Protein AF-A0A6G9CR97-F1 (afdb_monomer)

Solvent-accessible surface area (backbone atoms only — not comparable to full-atom values): 12147 Å² total; per-residue (Å²): 125,61,66,72,65,45,60,46,19,58,43,56,44,69,67,68,51,53,77,66,57,45,52,49,51,51,54,52,53,74,71,49,55,74,66,45,45,53,50,30,53,51,46,21,49,55,48,37,53,54,51,57,68,59,48,69,83,74,69,70,89,72,66,82,66,54,61,58,52,52,53,50,52,50,53,52,59,70,67,46,80,84,68,78,81,55,62,65,56,60,51,56,71,48,45,63,60,54,52,52,51,50,52,51,49,52,50,48,46,65,67,47,48,67,61,55,55,63,72,69,64,69,82,66,78,86,72,62,71,73,66,59,63,74,70,49,96,77,79,58,80,57,77,52,82,50,98,85,58,34,45,44,39,44,45,53,44,85,93,73,78,45,75,50,80,49,76,46,70,70,75,81,89,82,84,81,85,86,79,78,91,84,86,85,82,84,82,87,85,82,91,134

Sequence (192 aa):
MDEELIDYAYAYAIDALDLDERREVDKRLAASDSATHAEFDAQVRLTAETMAAMTVVDAVEPPPSLRSSVLASIAEQAAAPNAPVSLAERRNRRRPWTVALAAAAAVAILVGGIGIGRTLSDNTPPQNPASEIMAAPDVHATTREIPGGGSATTLFSPSEDAAVLVMNDVTPRVRIPSTRCGWCRATPTTPR

Foldseek 3Di:
DPVVLLVCLLCVLVVVDDPVRVVVSVVPLVVDDPVSVVSSVVSSVVNNVVVVVVCVVVDDDDDPVVVVVVVVVVVVVVPPPPPPPPPVVVVVVCVVVVVVVVVVVVVCCVVVVVVVVVVVPPPDPDDDVVVVVVPDPDWDWDWDDDPQWWIWIWTQDPVVRDIDIDIPTRDDDDDDDDDDDDDDDDDDDDDD

Secondary structure (DSSP, 8-state):
--HHHHHHHHHHHTT-S-HHHHHHHHHHHHHS-HHHHHHHHHHHHHHHHHHHHHGGGG--PPPHHHHHHHHHHHHHHHHS------HHHHHHHHHHHHHHHHHHHHHHHHHHHHHHHHHS--------HHHHHTT-TT-EEEEEE-TTS-EEEEEEETTTTEEEEEEE-----------------PPPP---

pLDDT: mean 71.29, std 21.53, range [37.97, 98.31]

Nearest PDB structures (foldseek):
  4nqw-assembly1_B  TM=8.764E-01  e=2.482E-04  Mycobacterium tuberculosis
  2zvl-assembly1_A  TM=5.469E-01  e=1.113E+00  Homo sapiens
  4gzv-assembly2_H  TM=5.256E-01  e=3.256E+00  Bacteroides ovatus ATCC 8483
  4c0f-assembly2_D  TM=1.676E-01  e=6.907E-01  Homo sapiens

Structure (mmCIF, N/CA/C/O backbone):
data_AF-A0A6G9CR97-F1
#
_entry.id   AF-A0A6G9CR97-F1
#
loop_
_atom_site.group_PDB
_atom_site.id
_atom_site.type_symbol
_atom_site.label_atom_id
_atom_site.label_alt_id
_atom_site.label_comp_id
_atom_site.label_asym_id
_atom_site.label_entity_id
_atom_site.label_seq_id
_atom_site.pdbx_PDB_ins_code
_atom_site.Cartn_x
_atom_site.Cartn_y
_atom_site.Cartn_z
_atom_site.occupancy
_atom_site.B_iso_or_equiv
_atom_site.auth_seq_id
_atom_site.auth_comp_id
_atom_site.auth_asym_id
_atom_site.auth_atom_id
_atom_site.pdbx_PDB_model_num
ATOM 1 N N . MET A 1 1 ? 12.325 9.547 -13.426 1.00 71.44 1 MET A N 1
ATOM 2 C CA . MET A 1 1 ? 10.877 9.825 -13.513 1.00 71.44 1 MET A CA 1
ATOM 3 C C . MET A 1 1 ? 10.220 8.816 -14.434 1.00 71.44 1 MET A C 1
ATOM 5 O O . MET A 1 1 ? 10.298 8.949 -15.650 1.00 71.44 1 MET A O 1
ATOM 9 N N . ASP A 1 2 ? 9.662 7.771 -13.832 1.00 87.56 2 ASP A N 1
ATOM 10 C CA . ASP A 1 2 ? 8.804 6.775 -14.481 1.00 87.56 2 ASP A CA 1
ATOM 11 C C . ASP A 1 2 ? 7.349 7.199 -14.225 1.00 87.56 2 ASP A C 1
ATOM 13 O O . ASP A 1 2 ? 6.824 6.968 -13.139 1.00 87.56 2 ASP A O 1
ATOM 17 N N . GLU A 1 3 ? 6.738 7.909 -15.178 1.00 88.44 3 GLU A N 1
ATOM 18 C CA . GLU A 1 3 ? 5.383 8.469 -15.023 1.00 88.44 3 GLU A CA 1
ATOM 19 C C . GLU A 1 3 ? 4.322 7.371 -14.847 1.00 88.44 3 GLU A C 1
ATOM 21 O O . GLU A 1 3 ? 3.392 7.528 -14.061 1.00 88.44 3 GLU A O 1
ATOM 26 N N . GLU A 1 4 ? 4.510 6.217 -15.493 1.00 91.50 4 GLU A N 1
ATOM 27 C CA . GLU A 1 4 ? 3.602 5.075 -15.368 1.00 91.50 4 GLU A CA 1
ATOM 28 C C . GLU A 1 4 ? 3.608 4.518 -13.937 1.00 91.50 4 GLU A C 1
ATOM 30 O O . GLU A 1 4 ? 2.563 4.158 -13.400 1.00 91.50 4 GLU A O 1
ATOM 35 N N . LEU A 1 5 ? 4.777 4.481 -13.285 1.00 94.81 5 LEU A N 1
ATOM 36 C CA . LEU A 1 5 ? 4.878 4.071 -11.884 1.00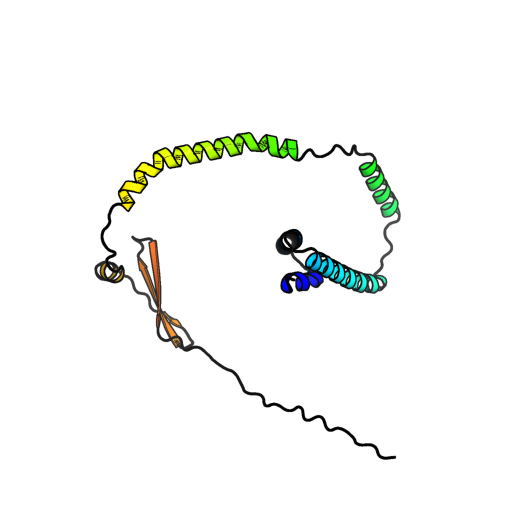 94.81 5 LEU A CA 1
ATOM 37 C C . LEU A 1 5 ? 4.140 5.039 -10.947 1.00 94.81 5 LEU A C 1
ATOM 39 O O . LEU A 1 5 ? 3.518 4.591 -9.985 1.00 94.81 5 LEU A O 1
ATOM 43 N N . ILE A 1 6 ? 4.178 6.345 -11.229 1.00 96.25 6 ILE A N 1
ATOM 44 C CA . ILE A 1 6 ? 3.452 7.352 -10.441 1.00 96.25 6 ILE A CA 1
ATOM 45 C C . ILE A 1 6 ? 1.934 7.180 -10.586 1.00 96.25 6 ILE A C 1
ATOM 47 O O . ILE A 1 6 ? 1.217 7.304 -9.593 1.00 96.25 6 ILE A O 1
ATOM 51 N N . ASP A 1 7 ? 1.433 6.812 -11.765 1.00 94.88 7 ASP A N 1
ATOM 52 C CA . ASP A 1 7 ? -0.000 6.568 -11.974 1.00 94.88 7 ASP A CA 1
ATOM 53 C C . ASP A 1 7 ? -0.541 5.402 -11.125 1.00 94.88 7 ASP A C 1
ATOM 55 O O . ASP A 1 7 ? -1.680 5.450 -10.647 1.00 94.88 7 ASP A O 1
ATOM 59 N N . TYR A 1 8 ? 0.280 4.385 -10.835 1.00 97.12 8 TYR A N 1
ATOM 60 C CA . TYR A 1 8 ? -0.112 3.307 -9.920 1.00 97.12 8 TYR A CA 1
ATOM 61 C C . TYR A 1 8 ? -0.337 3.784 -8.477 1.00 97.12 8 TYR A C 1
ATOM 63 O O . TYR A 1 8 ? -1.030 3.094 -7.728 1.00 97.12 8 TYR A O 1
ATOM 71 N N . ALA A 1 9 ? 0.175 4.955 -8.072 1.00 97.44 9 ALA A N 1
ATOM 72 C CA . ALA A 1 9 ? 0.054 5.460 -6.701 1.00 97.44 9 ALA A CA 1
ATOM 73 C C . ALA A 1 9 ? -1.405 5.593 -6.240 1.00 97.44 9 ALA A C 1
ATOM 75 O O . ALA A 1 9 ? -1.715 5.314 -5.082 1.00 97.44 9 ALA A O 1
ATOM 76 N N . TYR A 1 10 ? -2.317 5.972 -7.140 1.00 95.81 10 TYR A N 1
ATOM 77 C CA . TYR A 1 10 ? -3.737 6.114 -6.814 1.00 95.81 10 TYR A CA 1
ATOM 78 C C . TYR A 1 10 ? -4.379 4.768 -6.471 1.00 95.81 10 TYR A C 1
ATOM 80 O O . TYR A 1 10 ? -4.994 4.636 -5.415 1.00 95.81 10 TYR A O 1
ATOM 88 N N . ALA A 1 11 ? -4.208 3.766 -7.340 1.00 96.81 11 ALA A N 1
ATOM 89 C CA . ALA A 1 11 ? -4.736 2.417 -7.134 1.00 96.81 11 ALA A CA 1
ATOM 90 C C . ALA A 1 11 ? -4.054 1.719 -5.947 1.00 96.81 11 ALA A C 1
ATOM 92 O O . ALA A 1 11 ? -4.711 1.022 -5.174 1.00 96.81 11 ALA A O 1
ATOM 93 N N . TYR A 1 12 ? -2.756 1.967 -5.761 1.00 97.62 12 TYR A N 1
ATOM 94 C CA . TYR A 1 12 ? -1.988 1.485 -4.620 1.00 97.62 12 TYR A CA 1
ATOM 95 C C . TYR A 1 12 ? -2.526 2.047 -3.293 1.00 97.62 12 TYR A C 1
ATOM 97 O O . TYR A 1 12 ? -2.694 1.302 -2.330 1.00 97.62 12 TYR A O 1
ATOM 105 N N . ALA A 1 13 ? -2.841 3.346 -3.233 1.00 97.19 13 ALA A N 1
ATOM 106 C CA . ALA A 1 13 ? -3.318 4.005 -2.014 1.00 97.19 13 ALA A CA 1
ATOM 107 C C . ALA A 1 13 ? -4.697 3.523 -1.544 1.00 97.19 13 ALA A C 1
ATOM 109 O O . ALA A 1 13 ? -4.954 3.491 -0.342 1.00 97.19 13 ALA A O 1
ATOM 110 N N . ILE A 1 14 ? -5.577 3.159 -2.480 1.00 95.75 14 ILE A N 1
ATOM 111 C CA . ILE A 1 14 ? -6.923 2.646 -2.181 1.00 95.75 14 ILE A CA 1
ATOM 112 C C . ILE A 1 14 ? -6.979 1.115 -2.085 1.00 95.75 14 ILE A C 1
ATOM 114 O O . ILE A 1 14 ? -8.071 0.556 -2.040 1.00 95.75 14 ILE A O 1
ATOM 118 N N . ASP A 1 15 ? -5.819 0.449 -2.076 1.00 95.94 15 ASP A N 1
ATOM 119 C CA . ASP A 1 15 ? -5.688 -1.014 -2.038 1.00 95.94 15 ASP A CA 1
ATOM 120 C C . ASP A 1 15 ? -6.468 -1.725 -3.166 1.00 95.94 15 ASP A C 1
ATOM 122 O O . ASP A 1 15 ? -7.040 -2.794 -2.974 1.00 95.94 15 ASP A O 1
ATOM 126 N N . ALA A 1 16 ? -6.515 -1.112 -4.356 1.00 97.12 16 ALA A N 1
ATOM 127 C CA . ALA A 1 16 ? -7.235 -1.640 -5.520 1.00 97.12 16 ALA A CA 1
ATOM 128 C C . ALA A 1 16 ? -6.380 -2.537 -6.429 1.00 97.12 16 ALA A C 1
ATOM 130 O O . ALA A 1 16 ? -6.910 -3.098 -7.387 1.00 97.12 16 ALA A O 1
ATOM 131 N N . LEU A 1 17 ? -5.080 -2.657 -6.155 1.00 97.50 17 LEU A N 1
ATOM 132 C CA . LEU A 1 17 ? -4.186 -3.562 -6.878 1.00 97.50 17 LEU A CA 1
ATOM 133 C C . LEU A 1 17 ? -4.306 -4.978 -6.328 1.00 97.50 17 LEU A C 1
ATOM 135 O O . LEU A 1 17 ? -4.386 -5.171 -5.110 1.00 97.50 17 LEU A O 1
ATOM 139 N N . ASP A 1 18 ? -4.243 -5.975 -7.207 1.00 97.75 18 ASP A N 1
ATOM 140 C CA . ASP A 1 18 ? -4.100 -7.347 -6.737 1.00 97.75 18 ASP A CA 1
ATOM 141 C C . ASP A 1 18 ? -2.706 -7.597 -6.122 1.00 97.75 18 ASP A C 1
ATOM 143 O O . ASP A 1 18 ? -1.792 -6.767 -6.178 1.00 97.75 18 ASP A O 1
ATOM 147 N N . LEU A 1 19 ? -2.531 -8.751 -5.471 1.00 96.88 19 LEU A N 1
ATOM 148 C CA . LEU A 1 19 ? -1.282 -9.060 -4.769 1.00 96.88 19 LEU A CA 1
ATOM 149 C C . LEU A 1 19 ? -0.072 -9.197 -5.704 1.00 96.88 19 LEU A C 1
ATOM 151 O O . LEU A 1 19 ? 1.051 -8.986 -5.247 1.00 96.88 19 LEU A O 1
ATOM 155 N N . ASP A 1 20 ? -0.263 -9.598 -6.957 1.00 97.75 20 ASP A N 1
ATOM 156 C CA . ASP A 1 20 ? 0.823 -9.778 -7.919 1.00 97.75 20 ASP A CA 1
ATOM 157 C C . ASP A 1 20 ? 1.201 -8.447 -8.572 1.00 97.75 20 ASP A C 1
ATOM 159 O O . ASP A 1 20 ? 2.387 -8.116 -8.627 1.00 97.75 20 ASP A O 1
ATOM 163 N N . GLU A 1 21 ? 0.212 -7.640 -8.949 1.00 96.94 21 GLU A N 1
ATOM 164 C CA . GLU A 1 21 ? 0.385 -6.264 -9.417 1.00 96.94 21 GLU A CA 1
ATOM 165 C C . GLU A 1 21 ? 1.067 -5.402 -8.355 1.00 96.94 21 GLU A C 1
ATOM 167 O O . GLU A 1 21 ? 2.061 -4.733 -8.640 1.00 96.94 21 GLU A O 1
ATOM 172 N N . ARG A 1 22 ? 0.608 -5.474 -7.099 1.00 97.88 22 ARG A N 1
ATOM 173 C CA . ARG A 1 22 ? 1.224 -4.741 -5.987 1.00 97.88 22 ARG A CA 1
ATOM 174 C C . ARG A 1 22 ? 2.688 -5.122 -5.801 1.00 97.88 22 ARG A C 1
ATOM 176 O O . ARG A 1 22 ? 3.532 -4.246 -5.652 1.00 97.88 22 ARG A O 1
ATOM 183 N N . ARG A 1 23 ? 3.012 -6.419 -5.862 1.00 98.06 23 ARG A N 1
ATOM 184 C CA . ARG A 1 23 ? 4.407 -6.886 -5.785 1.00 98.06 23 ARG A CA 1
ATOM 185 C C . ARG A 1 23 ? 5.244 -6.369 -6.943 1.00 98.06 23 ARG A C 1
ATOM 187 O O . ARG A 1 23 ? 6.443 -6.171 -6.769 1.00 98.06 23 ARG A O 1
ATOM 194 N N . GLU A 1 24 ? 4.662 -6.224 -8.126 1.00 97.12 24 GLU A N 1
ATOM 195 C CA 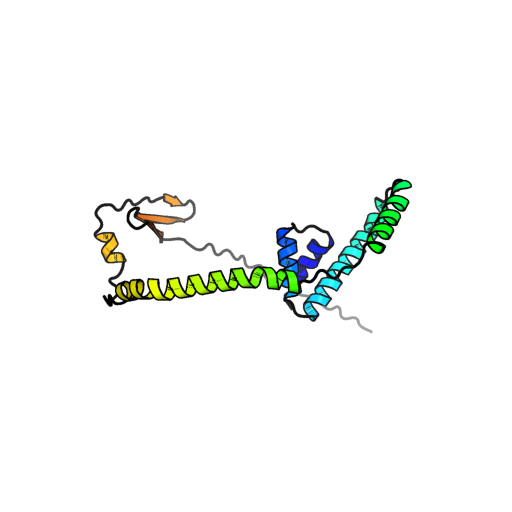. GLU A 1 24 ? 5.376 -5.682 -9.275 1.00 97.12 24 GLU A CA 1
ATOM 196 C C . GLU A 1 24 ? 5.650 -4.185 -9.112 1.00 97.12 24 GLU A C 1
ATOM 198 O O . GLU A 1 24 ? 6.787 -3.751 -9.305 1.00 97.12 24 GLU A O 1
ATOM 203 N N . VAL A 1 25 ? 4.660 -3.420 -8.647 1.00 97.81 25 VAL A N 1
ATOM 204 C CA . VAL A 1 25 ? 4.833 -2.011 -8.265 1.00 97.81 25 VAL A CA 1
ATOM 205 C C . VAL A 1 25 ? 5.908 -1.870 -7.183 1.00 97.81 25 VAL A C 1
ATOM 207 O O . VAL A 1 25 ? 6.824 -1.070 -7.353 1.00 97.81 25 VAL A O 1
ATOM 210 N N . ASP A 1 26 ? 5.890 -2.704 -6.138 1.00 98.00 26 ASP A N 1
ATOM 211 C CA . ASP A 1 26 ? 6.895 -2.684 -5.066 1.00 98.00 26 ASP A CA 1
ATOM 212 C C . ASP A 1 26 ? 8.318 -2.941 -5.595 1.00 98.00 26 ASP A C 1
ATOM 214 O O . ASP A 1 26 ? 9.274 -2.275 -5.190 1.00 98.00 26 ASP A O 1
ATOM 218 N N . LYS A 1 27 ? 8.485 -3.895 -6.523 1.00 97.81 27 LYS A N 1
ATOM 219 C CA . LYS A 1 27 ? 9.788 -4.163 -7.160 1.00 97.81 27 LYS A CA 1
ATOM 220 C C . LYS A 1 27 ? 10.264 -2.976 -7.990 1.00 97.81 27 LYS A C 1
ATOM 222 O O . LYS A 1 27 ? 11.440 -2.621 -7.907 1.00 97.81 27 LYS A O 1
ATOM 227 N N . ARG A 1 28 ? 9.375 -2.386 -8.796 1.00 96.50 28 ARG A N 1
ATOM 228 C CA . ARG A 1 28 ? 9.685 -1.213 -9.627 1.00 96.50 28 ARG A CA 1
ATOM 229 C C . ARG A 1 28 ? 10.076 -0.027 -8.752 1.00 96.50 28 ARG A C 1
ATOM 231 O O . ARG A 1 28 ? 11.111 0.589 -8.995 1.00 96.50 28 ARG A O 1
ATOM 238 N N . LEU A 1 29 ? 9.318 0.227 -7.687 1.00 97.19 29 LEU A N 1
ATOM 239 C CA . LEU A 1 29 ? 9.586 1.284 -6.719 1.00 97.19 29 LEU A CA 1
ATOM 240 C C . LEU A 1 29 ? 10.943 1.087 -6.026 1.00 97.19 29 LEU A C 1
ATOM 242 O O . LEU A 1 29 ? 11.737 2.025 -5.965 1.00 97.19 29 LEU A O 1
ATOM 246 N N . ALA A 1 30 ? 11.277 -0.142 -5.617 1.00 96.81 30 ALA A N 1
ATOM 247 C CA . ALA A 1 30 ? 12.572 -0.461 -5.007 1.00 96.81 30 ALA A CA 1
ATOM 248 C C . ALA A 1 30 ? 13.775 -0.254 -5.950 1.00 96.81 30 ALA A C 1
ATOM 250 O O . ALA A 1 30 ? 14.892 -0.035 -5.481 1.00 96.81 30 ALA A O 1
ATOM 251 N N . ALA A 1 31 ? 13.563 -0.344 -7.266 1.00 95.62 31 ALA A N 1
ATOM 252 C CA . ALA A 1 31 ? 14.586 -0.109 -8.285 1.00 95.62 31 ALA A CA 1
ATOM 253 C C . ALA A 1 31 ? 14.623 1.346 -8.798 1.00 95.62 31 ALA A C 1
ATOM 255 O O . ALA A 1 31 ? 15.517 1.692 -9.572 1.00 95.62 31 ALA A O 1
ATOM 256 N N . SER A 1 32 ? 13.656 2.178 -8.400 1.00 96.19 32 SER A N 1
ATOM 257 C CA . SER A 1 32 ? 13.492 3.546 -8.896 1.00 96.19 32 SER A CA 1
ATOM 258 C C . SER A 1 32 ? 14.469 4.543 -8.260 1.00 96.19 32 SER A C 1
ATOM 260 O O . SER A 1 32 ? 15.125 4.272 -7.251 1.00 96.19 32 SER A O 1
ATOM 262 N N . ASP A 1 33 ? 14.588 5.720 -8.879 1.00 96.94 33 ASP A N 1
ATOM 263 C CA . ASP A 1 33 ? 15.344 6.835 -8.310 1.00 96.94 33 ASP A CA 1
ATOM 264 C C . ASP A 1 33 ? 14.611 7.474 -7.110 1.00 96.94 33 ASP A C 1
ATOM 266 O O . ASP A 1 33 ? 13.397 7.350 -6.942 1.00 96.94 33 ASP A O 1
ATOM 270 N N . SER A 1 34 ? 15.352 8.188 -6.257 1.00 95.94 34 SER A N 1
ATOM 271 C CA . SER A 1 34 ? 14.791 8.782 -5.035 1.00 95.94 34 SER A CA 1
ATOM 272 C C . SER A 1 34 ? 13.736 9.859 -5.296 1.00 95.94 34 SER A C 1
ATOM 274 O O . SER A 1 34 ? 12.890 10.088 -4.434 1.00 95.94 34 SER A O 1
ATOM 276 N N . ALA A 1 35 ? 13.780 10.527 -6.453 1.00 96.00 35 ALA A N 1
ATOM 277 C CA . ALA A 1 35 ? 12.793 11.538 -6.817 1.00 96.00 35 ALA A CA 1
ATOM 278 C C . ALA A 1 35 ? 11.443 10.884 -7.140 1.00 96.00 35 ALA A C 1
ATOM 280 O O . ALA A 1 35 ? 10.421 11.304 -6.607 1.00 96.00 35 ALA A O 1
ATOM 281 N N . THR A 1 36 ? 11.466 9.806 -7.922 1.00 96.25 36 THR A N 1
ATOM 282 C CA . THR A 1 36 ? 10.293 8.996 -8.267 1.00 96.25 36 THR A CA 1
ATOM 283 C C . THR A 1 36 ? 9.683 8.374 -7.009 1.00 96.25 36 THR A C 1
ATOM 285 O O . THR A 1 36 ? 8.473 8.436 -6.819 1.00 96.25 36 THR A O 1
ATOM 288 N N . HIS A 1 37 ? 10.511 7.853 -6.095 1.00 97.12 37 HIS A N 1
ATOM 289 C CA . HIS A 1 37 ? 10.028 7.291 -4.830 1.00 97.12 37 HIS A CA 1
ATOM 290 C C . HIS A 1 37 ? 9.321 8.341 -3.960 1.00 97.12 37 HIS A C 1
ATOM 292 O O . HIS A 1 37 ? 8.235 8.096 -3.441 1.00 97.12 37 HIS A O 1
ATOM 298 N N . ALA A 1 38 ? 9.915 9.532 -3.832 1.00 97.25 38 ALA A N 1
ATOM 299 C CA . ALA A 1 38 ? 9.335 10.620 -3.050 1.00 97.25 38 ALA A CA 1
ATOM 300 C C . ALA A 1 38 ? 8.016 11.137 -3.646 1.00 97.25 38 ALA A C 1
ATOM 302 O O . ALA A 1 38 ? 7.102 11.489 -2.899 1.00 97.25 38 ALA A O 1
ATOM 303 N N . GLU A 1 39 ? 7.911 11.188 -4.974 1.00 97.44 39 GLU A N 1
ATOM 304 C CA . GLU A 1 39 ? 6.690 11.593 -5.668 1.00 97.44 39 GLU A CA 1
ATOM 305 C C . GLU A 1 39 ? 5.578 10.546 -5.528 1.00 97.44 39 GLU A C 1
ATOM 307 O O . GLU A 1 39 ? 4.455 10.899 -5.166 1.00 97.44 39 GLU A O 1
ATOM 312 N N . PHE A 1 40 ? 5.904 9.261 -5.700 1.00 98.19 40 PHE A N 1
ATOM 313 C CA . PHE A 1 40 ? 4.973 8.157 -5.461 1.00 98.19 40 PHE A CA 1
ATOM 314 C C . PHE A 1 40 ? 4.422 8.202 -4.030 1.00 98.19 40 PHE A C 1
ATOM 316 O O . PHE A 1 40 ? 3.207 8.211 -3.828 1.00 98.19 40 PHE A O 1
ATOM 323 N N . ASP A 1 41 ? 5.303 8.325 -3.031 1.00 98.06 41 ASP A N 1
ATOM 324 C CA . ASP A 1 41 ? 4.917 8.404 -1.617 1.00 98.06 41 ASP A CA 1
ATOM 325 C C . ASP A 1 41 ? 4.038 9.630 -1.325 1.00 98.06 41 ASP A C 1
ATOM 327 O O . ASP A 1 41 ? 3.078 9.552 -0.551 1.00 98.06 41 ASP A O 1
ATOM 331 N N . ALA A 1 42 ? 4.339 10.775 -1.947 1.00 98.06 42 ALA A N 1
ATOM 332 C CA . ALA A 1 42 ? 3.528 11.978 -1.809 1.00 98.06 42 ALA A CA 1
ATOM 333 C C . ALA A 1 42 ? 2.110 11.768 -2.357 1.00 98.06 42 ALA A C 1
ATOM 335 O O . ALA A 1 42 ? 1.142 12.172 -1.706 1.00 98.06 42 ALA A O 1
ATOM 336 N N . GLN A 1 43 ? 1.986 11.104 -3.507 1.00 97.62 43 GLN A N 1
ATOM 337 C CA . GLN A 1 43 ? 0.702 10.842 -4.147 1.00 97.62 43 GLN A CA 1
ATOM 338 C C . GLN A 1 43 ? -0.121 9.787 -3.397 1.00 97.62 43 GLN A C 1
ATOM 340 O O . GLN A 1 43 ? -1.332 9.964 -3.211 1.00 97.62 43 GLN A O 1
ATOM 345 N N . VAL A 1 44 ? 0.532 8.734 -2.893 1.00 98.31 44 VAL A N 1
ATOM 346 C CA . VAL A 1 44 ? -0.101 7.739 -2.017 1.00 98.31 44 VAL A CA 1
ATOM 347 C C . VAL A 1 44 ? -0.646 8.412 -0.762 1.00 98.31 44 VAL A C 1
ATOM 349 O O . VAL A 1 44 ? -1.813 8.220 -0.421 1.00 98.31 44 VAL A O 1
ATOM 352 N N . ARG A 1 45 ? 0.163 9.254 -0.104 1.00 98.00 45 ARG A N 1
ATOM 353 C CA . ARG A 1 45 ? -0.254 9.988 1.097 1.00 98.00 45 ARG A CA 1
ATOM 354 C C . ARG A 1 45 ? -1.457 10.890 0.822 1.00 98.00 45 ARG A C 1
ATOM 356 O O . ARG A 1 45 ? -2.437 10.808 1.552 1.00 98.00 45 ARG A O 1
ATOM 363 N N . LEU A 1 46 ? -1.406 11.714 -0.225 1.00 97.88 46 LEU A N 1
ATOM 364 C CA . LEU A 1 46 ? -2.494 12.637 -0.571 1.00 97.88 46 LEU A CA 1
ATOM 365 C C . LEU A 1 46 ? -3.816 11.894 -0.825 1.00 97.88 46 LEU A C 1
ATOM 367 O O . LEU A 1 46 ? -4.886 12.309 -0.368 1.00 97.88 46 LEU A O 1
ATOM 371 N N . THR A 1 47 ? -3.736 10.774 -1.541 1.00 96.94 47 THR A N 1
ATOM 372 C CA . THR A 1 47 ? -4.899 9.937 -1.847 1.00 96.94 47 THR A CA 1
ATOM 373 C C . THR A 1 47 ? -5.453 9.289 -0.575 1.00 96.94 47 THR A C 1
ATOM 375 O O . THR A 1 47 ? -6.656 9.362 -0.324 1.00 96.94 47 THR A O 1
ATOM 378 N N . ALA A 1 48 ? -4.585 8.730 0.274 1.00 95.81 48 ALA A N 1
ATOM 379 C CA . ALA A 1 48 ? -4.974 8.126 1.546 1.00 95.81 48 ALA A CA 1
ATOM 380 C C . ALA A 1 48 ? -5.606 9.143 2.514 1.00 95.81 48 ALA A C 1
ATOM 382 O O . ALA A 1 48 ? -6.613 8.835 3.147 1.00 95.81 48 ALA A O 1
ATOM 383 N N . GLU A 1 49 ? -5.074 10.366 2.596 1.00 96.25 49 GLU A N 1
ATOM 384 C CA . GLU A 1 49 ? -5.639 11.456 3.405 1.00 96.25 49 GLU A CA 1
ATOM 385 C C . GLU A 1 49 ? -7.039 11.854 2.925 1.00 96.25 49 GLU A C 1
ATOM 387 O O . GLU A 1 49 ? -7.954 12.026 3.734 1.00 96.25 49 GLU A O 1
ATOM 392 N N . THR A 1 50 ? -7.229 11.941 1.608 1.00 95.62 50 THR A N 1
ATOM 393 C CA . THR A 1 50 ? -8.535 12.250 1.012 1.00 95.62 50 THR A CA 1
ATOM 394 C C . THR A 1 50 ? -9.559 11.166 1.346 1.00 95.62 50 THR A C 1
ATOM 396 O O . THR A 1 50 ? -10.663 11.475 1.791 1.00 95.62 50 THR A O 1
ATOM 399 N N . MET A 1 51 ? -9.184 9.893 1.198 1.00 94.94 51 MET A N 1
ATOM 400 C CA . MET A 1 51 ? -10.060 8.767 1.533 1.00 94.94 51 MET A CA 1
ATOM 401 C C . MET A 1 51 ? -10.365 8.711 3.032 1.00 94.94 51 MET A C 1
ATOM 403 O O . MET A 1 51 ? -11.523 8.549 3.410 1.00 94.94 51 MET A O 1
ATOM 407 N N . ALA A 1 52 ? -9.367 8.923 3.893 1.00 94.06 52 ALA A N 1
ATOM 408 C CA . ALA A 1 52 ? -9.542 8.956 5.345 1.00 94.06 52 ALA A CA 1
ATOM 409 C C . ALA A 1 52 ? -10.494 10.075 5.800 1.00 94.06 52 ALA A C 1
ATOM 411 O O . ALA A 1 52 ? -11.282 9.886 6.725 1.00 94.06 52 ALA A O 1
ATOM 412 N N . ALA A 1 53 ? -10.485 11.232 5.132 1.00 94.62 53 ALA A N 1
ATOM 413 C CA . ALA A 1 53 ? -11.448 12.294 5.418 1.00 94.62 53 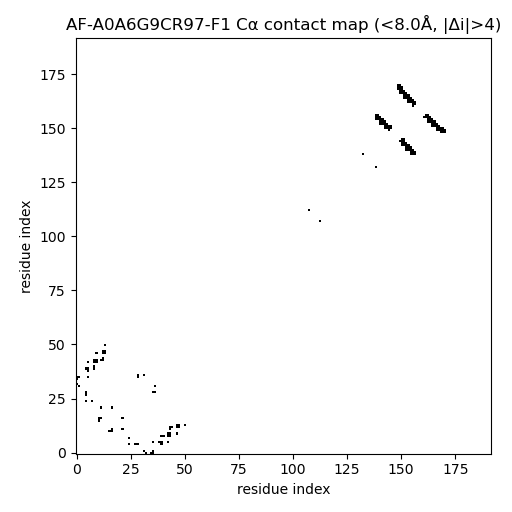ALA A CA 1
ATOM 414 C C . ALA A 1 53 ? -12.900 11.868 5.119 1.00 94.62 53 ALA A C 1
ATOM 416 O O . ALA A 1 53 ? -13.830 12.338 5.777 1.00 94.62 53 ALA A O 1
ATOM 417 N N . MET A 1 54 ? -13.106 10.956 4.164 1.00 93.88 54 MET A N 1
ATOM 418 C CA . MET A 1 54 ? -14.430 10.450 3.789 1.00 93.88 54 MET A CA 1
ATOM 419 C C . MET A 1 54 ? -14.940 9.346 4.729 1.00 93.88 54 MET A C 1
ATOM 421 O O . MET A 1 54 ? -16.153 9.203 4.886 1.00 93.88 54 MET A O 1
ATOM 425 N N . THR A 1 55 ? -14.059 8.594 5.403 1.00 92.06 55 THR A N 1
ATOM 426 C CA . THR A 1 55 ? -14.466 7.445 6.241 1.00 92.06 55 THR A CA 1
ATOM 427 C C . THR A 1 55 ? -15.214 7.832 7.514 1.00 92.06 55 THR A C 1
ATOM 429 O O . THR A 1 55 ? -15.871 6.985 8.109 1.00 92.06 55 THR A O 1
ATOM 432 N N . VAL A 1 56 ? -15.154 9.099 7.942 1.00 90.94 56 VAL A N 1
ATOM 433 C CA . VAL A 1 56 ? -15.873 9.591 9.136 1.00 90.94 56 VAL A CA 1
ATOM 434 C C . VAL A 1 56 ? -17.379 9.315 9.046 1.00 90.94 56 VAL A C 1
ATOM 436 O O . VAL A 1 56 ? -18.027 9.091 10.065 1.00 90.94 56 VAL A O 1
ATOM 439 N N . VAL A 1 57 ? -17.930 9.303 7.829 1.00 93.38 57 VAL A N 1
ATOM 440 C CA . VAL A 1 57 ? -19.362 9.092 7.580 1.00 93.38 57 VAL A CA 1
ATOM 441 C C . VAL A 1 57 ? -19.813 7.662 7.904 1.00 93.38 57 VAL A C 1
ATOM 443 O O . VAL A 1 57 ? -20.966 7.474 8.277 1.00 93.38 57 VAL A O 1
ATOM 446 N N . ASP A 1 58 ? -18.918 6.677 7.808 1.00 91.38 58 ASP A N 1
ATOM 447 C CA . ASP A 1 58 ? -19.220 5.247 7.997 1.00 91.38 58 ASP A CA 1
ATOM 448 C C . ASP A 1 58 ? -18.545 4.665 9.254 1.00 91.38 58 ASP A C 1
ATOM 450 O O . ASP A 1 58 ? -18.290 3.468 9.372 1.00 91.38 58 ASP A O 1
ATOM 454 N N . ALA A 1 59 ? -18.196 5.525 10.215 1.00 92.88 59 ALA A N 1
ATOM 455 C CA . ALA A 1 59 ? -17.543 5.090 11.441 1.00 92.88 59 ALA A CA 1
ATOM 456 C C . ALA A 1 59 ? -18.501 4.267 12.325 1.00 92.88 59 ALA A C 1
ATOM 458 O O . ALA A 1 59 ? -19.564 4.741 12.730 1.00 92.88 59 ALA A O 1
ATOM 459 N N . VAL A 1 60 ? -18.085 3.049 12.682 1.00 95.31 60 VAL A N 1
ATOM 460 C CA . VAL A 1 60 ? -18.807 2.150 13.596 1.00 95.31 60 VAL A CA 1
ATOM 461 C C . VAL A 1 60 ? -17.989 1.943 14.867 1.00 95.31 60 VAL A C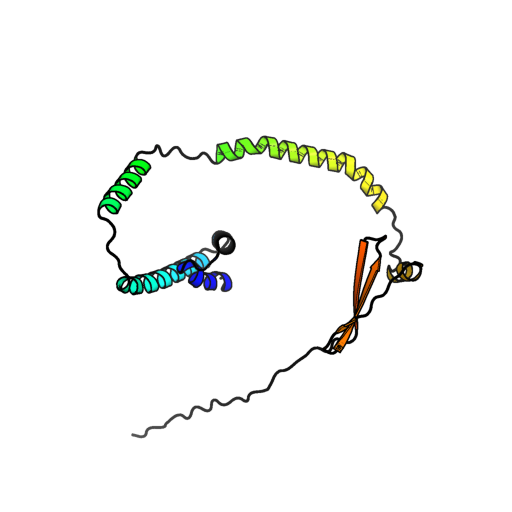 1
ATOM 463 O O . VAL A 1 60 ? -16.787 1.681 14.802 1.00 95.31 60 VAL A O 1
ATOM 466 N N . GLU A 1 61 ? -18.645 2.032 16.027 1.00 94.81 61 GLU A N 1
ATOM 467 C CA . GLU A 1 61 ? -17.992 1.827 17.323 1.00 94.81 61 GLU A CA 1
ATOM 468 C C . GLU A 1 61 ? -17.462 0.383 17.445 1.00 94.81 61 GLU A C 1
ATOM 470 O O . GLU A 1 61 ? -18.244 -0.572 17.331 1.00 94.81 61 GLU A O 1
ATOM 475 N N . PRO A 1 62 ? -16.151 0.185 17.682 1.00 94.75 62 PRO A N 1
ATOM 476 C CA . PRO A 1 62 ? -15.587 -1.146 17.846 1.00 94.75 62 PRO A CA 1
ATOM 477 C C . PRO A 1 62 ? -15.983 -1.769 19.200 1.00 94.75 62 PRO A C 1
ATOM 479 O O . PRO A 1 62 ? -16.214 -1.060 20.180 1.00 94.75 62 PRO A O 1
ATOM 482 N N . PRO A 1 63 ? -15.992 -3.111 19.325 1.00 97.06 63 PRO A N 1
ATOM 483 C CA . PRO A 1 63 ? -16.206 -3.770 20.611 1.00 97.06 63 PRO A CA 1
ATOM 484 C C . PRO A 1 63 ? -15.168 -3.332 21.664 1.00 97.06 63 PRO A C 1
ATOM 486 O O . PRO A 1 63 ? -13.973 -3.276 21.357 1.00 97.06 63 PRO A O 1
ATOM 489 N N . PRO A 1 64 ? -15.560 -3.109 22.934 1.00 94.19 64 PRO A N 1
ATOM 490 C CA . PRO A 1 64 ? -14.666 -2.553 23.958 1.00 94.19 64 PRO A CA 1
ATOM 491 C C . PRO A 1 64 ? -13.473 -3.465 24.293 1.00 94.19 64 PRO A C 1
ATOM 493 O O . PRO A 1 64 ? -12.425 -2.990 24.733 1.00 94.19 64 PRO A O 1
ATOM 496 N N . SER A 1 65 ? -13.597 -4.774 24.053 1.00 96.62 65 SER A N 1
ATOM 497 C CA . SER A 1 65 ? -12.518 -5.753 24.230 1.00 96.62 65 SER A CA 1
ATOM 498 C C . SER A 1 65 ? -11.437 -5.688 23.146 1.00 96.62 65 SER A C 1
ATOM 500 O O . SER A 1 65 ? -10.336 -6.196 23.353 1.00 96.62 65 SER A O 1
ATOM 502 N N . LEU A 1 66 ? -11.713 -5.070 21.991 1.00 97.12 66 LEU A N 1
ATOM 503 C CA . LEU A 1 66 ? -10.757 -4.992 20.884 1.00 97.12 66 LEU A CA 1
ATOM 504 C C . LEU A 1 66 ? -9.510 -4.202 21.301 1.00 97.12 66 LEU A C 1
ATOM 506 O O . LEU A 1 66 ? -8.383 -4.615 21.031 1.00 97.12 66 LEU A O 1
ATOM 510 N N . ARG A 1 67 ? -9.704 -3.097 22.034 1.00 95.88 67 ARG A N 1
ATOM 511 C CA . ARG A 1 67 ? -8.608 -2.246 22.514 1.00 95.88 67 ARG A CA 1
ATOM 512 C C . ARG A 1 67 ? -7.644 -3.016 23.414 1.00 95.88 67 ARG A C 1
ATOM 514 O O . ARG A 1 67 ? -6.435 -2.934 23.215 1.00 95.88 67 ARG A O 1
ATOM 521 N N . SER A 1 68 ? -8.159 -3.751 24.399 1.00 97.00 68 SER A N 1
ATOM 522 C CA . SER A 1 68 ? -7.312 -4.532 25.306 1.00 97.00 68 SER A CA 1
ATOM 523 C C . SER A 1 68 ? -6.616 -5.682 24.577 1.00 97.00 68 SER A C 1
ATOM 525 O O . SER A 1 68 ? -5.436 -5.910 24.825 1.00 97.00 68 SER A O 1
ATOM 527 N N . SER A 1 69 ? -7.296 -6.342 23.633 1.00 96.81 69 SER A N 1
ATOM 528 C CA . SER A 1 69 ? -6.708 -7.403 22.806 1.00 96.81 69 SER A CA 1
ATOM 529 C C . SER A 1 69 ? -5.535 -6.904 21.954 1.00 96.81 69 SER A C 1
ATOM 531 O O . SER A 1 69 ? -4.489 -7.549 21.912 1.00 96.81 69 SER A O 1
ATOM 533 N N . VAL A 1 70 ? -5.677 -5.750 21.294 1.00 96.56 70 VAL A N 1
ATOM 534 C CA . VAL A 1 70 ? -4.608 -5.160 20.469 1.00 96.56 70 VAL A CA 1
ATOM 535 C C . VAL A 1 70 ? -3.421 -4.735 21.334 1.00 96.56 70 VAL A C 1
ATOM 537 O O . VAL A 1 70 ? -2.279 -5.051 21.009 1.00 96.56 70 VAL A O 1
ATOM 540 N N . LEU A 1 71 ? -3.671 -4.069 22.467 1.00 96.25 71 LEU A N 1
ATOM 541 C CA . LEU A 1 71 ? -2.600 -3.646 23.375 1.00 96.25 71 LEU A CA 1
ATOM 542 C C . LEU A 1 71 ? -1.851 -4.835 23.992 1.00 96.25 71 LEU A C 1
ATOM 544 O O . LEU A 1 71 ? -0.630 -4.773 24.124 1.00 96.25 71 LEU A O 1
ATOM 548 N N . ALA A 1 72 ? -2.554 -5.923 24.320 1.00 96.56 72 ALA A N 1
ATOM 549 C CA . ALA A 1 72 ? -1.927 -7.161 24.770 1.00 96.56 72 ALA A CA 1
ATOM 550 C C . ALA A 1 72 ? -1.043 -7.779 23.672 1.00 96.56 72 ALA A C 1
ATOM 552 O O . ALA A 1 72 ? 0.104 -8.122 23.946 1.00 96.56 72 ALA A O 1
ATOM 553 N N . SER A 1 73 ? -1.527 -7.832 22.423 1.00 95.44 73 SER A N 1
ATOM 554 C CA . SER A 1 73 ? -0.747 -8.332 21.281 1.00 95.44 73 SER A CA 1
ATOM 555 C C . SER A 1 73 ? 0.516 -7.505 21.016 1.00 95.44 73 SER A C 1
ATOM 557 O O . SER A 1 73 ? 1.553 -8.070 20.674 1.00 95.44 73 SER A O 1
ATOM 559 N N . ILE A 1 74 ? 0.454 -6.177 21.154 1.00 95.25 74 ILE A N 1
ATOM 560 C CA . ILE A 1 74 ? 1.626 -5.301 20.995 1.00 95.25 74 ILE A CA 1
ATOM 561 C C . ILE A 1 74 ? 2.626 -5.538 22.132 1.00 95.25 74 ILE A C 1
ATOM 563 O O . ILE A 1 74 ? 3.826 -5.621 21.883 1.00 95.25 74 ILE A O 1
ATOM 567 N N . ALA A 1 75 ? 2.149 -5.671 23.374 1.00 94.62 75 ALA A N 1
ATOM 568 C CA . ALA A 1 75 ? 3.005 -5.948 24.526 1.00 94.62 75 ALA A CA 1
ATOM 569 C C . ALA A 1 75 ? 3.716 -7.307 24.401 1.00 94.62 75 ALA A C 1
ATOM 571 O O . ALA A 1 75 ? 4.901 -7.405 24.711 1.00 94.62 75 ALA A O 1
ATOM 572 N N . GLU A 1 76 ? 3.023 -8.332 23.899 1.00 93.31 76 GLU A N 1
ATOM 573 C CA . GLU A 1 76 ? 3.606 -9.645 23.612 1.00 93.31 76 GLU A CA 1
ATOM 574 C C . GLU A 1 76 ? 4.692 -9.562 22.529 1.00 93.31 76 GLU A C 1
ATOM 576 O O . GLU A 1 76 ? 5.791 -10.079 22.721 1.00 93.31 76 GLU A O 1
ATOM 581 N N . GLN A 1 77 ? 4.436 -8.846 21.429 1.00 88.56 77 GLN A N 1
ATOM 582 C CA . GLN A 1 77 ? 5.435 -8.624 20.375 1.00 88.56 77 GLN A CA 1
ATOM 583 C C . GLN A 1 77 ? 6.643 -7.821 20.872 1.00 88.56 77 GLN A C 1
ATOM 585 O O . GLN A 1 77 ? 7.771 -8.130 20.505 1.00 88.56 77 GLN A O 1
ATOM 590 N N . ALA A 1 78 ? 6.430 -6.821 21.729 1.00 86.81 78 ALA A N 1
ATOM 591 C CA . ALA A 1 78 ? 7.511 -6.043 22.330 1.00 86.81 78 ALA A CA 1
ATOM 592 C C . ALA A 1 78 ? 8.345 -6.858 23.336 1.00 86.81 78 ALA A C 1
ATOM 594 O O . ALA A 1 78 ? 9.533 -6.589 23.512 1.00 86.81 78 ALA A O 1
ATOM 595 N N . ALA A 1 79 ? 7.730 -7.844 23.998 1.00 84.00 79 ALA A N 1
ATOM 596 C CA . ALA A 1 79 ? 8.400 -8.768 24.910 1.00 84.00 79 ALA A CA 1
ATOM 597 C C . ALA A 1 79 ? 9.101 -9.927 24.182 1.00 84.00 79 ALA A C 1
ATOM 599 O O . ALA A 1 79 ? 9.975 -10.575 24.767 1.00 84.00 79 ALA A O 1
ATOM 600 N N . ALA A 1 80 ? 8.744 -10.195 22.921 1.00 80.00 80 ALA A N 1
ATOM 601 C CA . ALA A 1 80 ? 9.430 -11.184 22.112 1.00 80.00 80 ALA A CA 1
ATOM 602 C C . ALA A 1 80 ? 10.900 -10.763 21.930 1.00 80.00 80 ALA A C 1
ATOM 604 O O . ALA A 1 80 ? 11.186 -9.610 21.595 1.00 80.00 80 ALA A O 1
ATOM 605 N N . PRO A 1 81 ? 11.867 -11.671 22.147 1.00 77.31 81 PRO A N 1
ATOM 606 C CA . PRO A 1 81 ? 13.259 -11.349 21.903 1.00 77.31 81 PRO A CA 1
ATOM 607 C C . PRO A 1 81 ? 13.424 -10.983 20.428 1.00 77.31 81 PRO A C 1
ATOM 609 O O . PRO A 1 81 ? 13.195 -11.814 19.547 1.00 77.31 81 PRO A O 1
ATOM 612 N N . ASN A 1 82 ? 13.859 -9.746 20.172 1.00 67.75 82 ASN A N 1
ATOM 613 C CA . ASN A 1 82 ? 14.327 -9.274 18.869 1.00 67.75 82 ASN A CA 1
ATOM 614 C C . ASN A 1 82 ? 15.633 -9.997 18.514 1.00 67.75 82 ASN A C 1
ATOM 616 O O . ASN A 1 82 ? 16.706 -9.397 18.464 1.00 67.75 82 ASN A O 1
ATOM 620 N N . ALA A 1 83 ? 15.575 -11.315 18.340 1.00 66.06 83 ALA A N 1
ATOM 621 C CA . ALA A 1 83 ? 16.688 -12.064 17.808 1.00 66.06 83 ALA A CA 1
ATOM 622 C C . ALA A 1 83 ? 16.866 -11.588 16.361 1.00 66.06 83 ALA A C 1
ATOM 624 O O . ALA A 1 83 ? 15.933 -11.729 15.562 1.00 66.06 83 ALA A O 1
ATOM 625 N N . PRO A 1 84 ? 18.015 -10.990 16.002 1.00 67.50 84 PRO A N 1
ATOM 626 C CA . PRO A 1 84 ? 18.245 -10.579 14.631 1.00 67.50 84 PRO A CA 1
ATOM 627 C C . PRO A 1 84 ? 18.134 -11.820 13.747 1.00 67.50 84 PRO A C 1
ATOM 629 O O . PRO A 1 84 ? 18.908 -12.769 13.884 1.00 67.50 84 PRO A O 1
ATOM 632 N N . VAL A 1 85 ? 17.154 -11.822 12.843 1.00 63.75 85 VAL A N 1
ATOM 633 C CA . VAL A 1 85 ? 17.057 -12.823 11.780 1.00 63.75 85 VAL A CA 1
ATOM 634 C C . VAL A 1 85 ? 18.320 -12.702 10.936 1.00 63.75 85 VAL A C 1
ATOM 636 O O . VAL A 1 85 ? 18.473 -11.790 10.124 1.00 63.75 85 VAL A O 1
ATOM 639 N N . SER A 1 86 ? 19.274 -13.601 11.166 1.00 70.06 86 SER A N 1
ATOM 640 C CA . SER A 1 86 ? 20.561 -13.594 10.485 1.00 70.06 86 SER A CA 1
ATOM 641 C C . SER A 1 86 ? 20.371 -14.020 9.027 1.00 70.06 86 SER A C 1
ATOM 643 O O . SER A 1 86 ? 20.456 -15.188 8.646 1.00 70.06 86 SER A O 1
ATOM 645 N N . LEU A 1 87 ? 20.142 -13.038 8.153 1.00 71.00 87 LEU A N 1
ATOM 646 C CA . LEU A 1 87 ? 20.098 -13.249 6.701 1.00 71.00 87 LEU A CA 1
ATOM 647 C C . LEU A 1 87 ? 21.408 -13.867 6.181 1.00 71.00 87 LEU A C 1
ATOM 649 O O . LEU A 1 87 ? 21.402 -14.633 5.216 1.00 71.00 87 LEU A O 1
ATOM 653 N N . ALA A 1 88 ? 22.522 -13.585 6.866 1.00 70.00 88 ALA A N 1
ATOM 654 C CA . ALA A 1 88 ? 23.820 -14.200 6.620 1.00 70.00 88 ALA A CA 1
ATOM 655 C C . ALA A 1 88 ? 23.795 -15.728 6.804 1.00 70.00 88 ALA A C 1
ATOM 657 O O . ALA A 1 88 ? 24.319 -16.440 5.948 1.00 70.00 88 ALA A O 1
ATOM 658 N N . GLU A 1 89 ? 23.124 -16.235 7.842 1.00 69.50 89 GLU A N 1
ATOM 659 C CA . GLU A 1 89 ? 23.018 -17.672 8.122 1.00 69.50 89 GLU A CA 1
ATOM 660 C C . GLU A 1 89 ? 22.160 -18.372 7.061 1.00 69.50 89 GLU A C 1
ATOM 662 O O . GLU A 1 89 ? 22.539 -19.400 6.495 1.00 69.50 89 GLU A O 1
ATOM 667 N N . ARG A 1 90 ? 21.034 -17.750 6.683 1.00 65.19 90 ARG A N 1
ATOM 668 C CA . ARG A 1 90 ? 20.153 -18.261 5.622 1.00 65.19 90 ARG A CA 1
ATOM 669 C C . ARG A 1 90 ? 20.850 -18.296 4.257 1.00 65.19 90 ARG A C 1
ATOM 671 O O . ARG A 1 90 ? 20.648 -19.243 3.493 1.00 65.19 90 ARG A O 1
ATOM 678 N N . ARG A 1 91 ? 21.687 -17.296 3.952 1.00 69.12 91 ARG A N 1
ATOM 679 C CA . ARG A 1 91 ? 22.510 -17.245 2.732 1.00 69.12 91 ARG A CA 1
ATOM 680 C C . ARG A 1 91 ? 23.621 -18.295 2.756 1.00 69.12 91 ARG A C 1
ATOM 682 O O . ARG A 1 91 ? 23.827 -18.977 1.753 1.00 69.12 91 ARG A O 1
ATOM 689 N N . ASN A 1 92 ? 24.293 -18.466 3.893 1.00 71.19 92 ASN A N 1
ATOM 690 C CA . ASN A 1 92 ? 25.366 -19.446 4.053 1.00 71.19 92 ASN A CA 1
ATOM 691 C C . ASN A 1 92 ? 24.855 -20.885 3.888 1.00 71.19 92 ASN A C 1
ATOM 693 O O . ASN A 1 92 ? 25.489 -21.688 3.213 1.00 71.19 92 ASN A O 1
ATOM 697 N N . ARG A 1 93 ? 23.653 -21.184 4.395 1.00 70.62 93 ARG A N 1
ATOM 698 C CA . ARG A 1 93 ? 23.033 -22.512 4.286 1.00 70.62 93 ARG A CA 1
ATOM 699 C C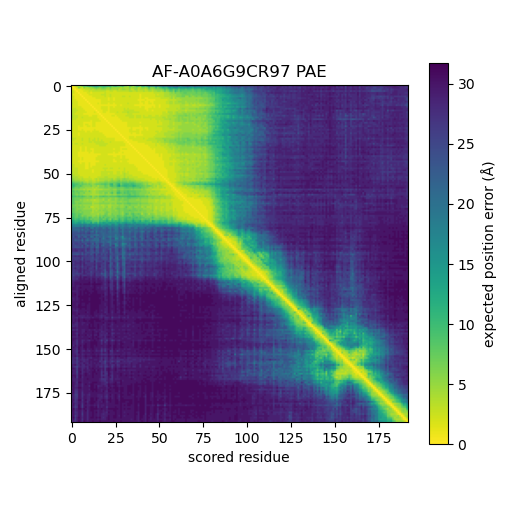 . ARG A 1 93 ? 22.667 -22.915 2.850 1.00 70.62 93 ARG A C 1
ATOM 701 O O . ARG A 1 93 ? 22.687 -24.099 2.533 1.00 70.62 93 ARG A O 1
ATOM 708 N N . ARG A 1 94 ? 22.356 -21.953 1.968 1.00 65.00 94 ARG A N 1
ATOM 709 C CA . ARG A 1 94 ? 22.065 -22.208 0.538 1.00 65.00 94 ARG A CA 1
ATOM 710 C C . ARG A 1 94 ? 23.316 -22.250 -0.344 1.00 65.00 94 ARG A C 1
ATOM 712 O O . ARG A 1 94 ? 23.309 -22.926 -1.369 1.00 65.00 94 ARG A O 1
ATOM 719 N N . ARG A 1 95 ? 24.395 -21.577 0.069 1.00 67.56 95 ARG A N 1
ATOM 720 C CA . ARG A 1 95 ? 25.658 -21.468 -0.676 1.00 67.56 95 ARG A CA 1
ATOM 721 C C . ARG A 1 95 ? 26.300 -22.811 -1.073 1.00 67.56 95 ARG A C 1
ATOM 723 O O . ARG A 1 95 ? 26.721 -22.907 -2.223 1.00 67.56 95 ARG A O 1
ATOM 730 N N . PRO A 1 96 ? 26.394 -23.853 -0.218 1.00 67.75 96 PRO A N 1
ATOM 731 C CA . PRO A 1 96 ? 27.048 -25.096 -0.629 1.00 67.75 96 PRO A CA 1
ATOM 732 C C . PRO A 1 96 ? 26.253 -25.834 -1.714 1.00 67.75 96 PRO A C 1
ATOM 734 O O . PRO A 1 96 ? 26.851 -26.393 -2.626 1.00 67.75 96 PRO A O 1
ATOM 737 N N . TRP A 1 97 ? 24.918 -25.772 -1.675 1.00 66.94 97 TRP A N 1
ATOM 738 C CA . TRP A 1 97 ? 24.057 -26.385 -2.692 1.00 66.94 97 TRP A CA 1
ATOM 739 C C . TRP A 1 97 ? 24.118 -25.645 -4.030 1.00 66.94 97 TRP A C 1
ATOM 741 O O . TRP A 1 97 ? 24.185 -26.286 -5.074 1.00 66.94 97 TRP A O 1
ATOM 751 N N . THR A 1 98 ? 24.160 -24.308 -4.023 1.00 67.62 98 THR A N 1
ATOM 752 C CA . THR A 1 98 ? 24.303 -23.534 -5.268 1.00 67.62 98 THR A CA 1
ATOM 753 C C . THR A 1 98 ? 25.684 -23.709 -5.899 1.00 67.62 98 THR A C 1
ATOM 755 O O . THR A 1 98 ? 25.787 -23.777 -7.119 1.00 67.62 98 THR A O 1
ATOM 758 N N . VAL A 1 99 ? 26.747 -23.821 -5.089 1.00 71.88 99 VAL A N 1
ATOM 759 C CA . VAL A 1 99 ? 28.107 -24.104 -5.587 1.00 71.88 99 VAL A CA 1
ATOM 760 C C . VAL A 1 99 ? 28.199 -25.524 -6.152 1.00 71.88 99 VAL A C 1
ATOM 762 O O . VAL A 1 99 ? 28.774 -25.709 -7.221 1.00 71.88 99 VAL A O 1
ATOM 765 N N . ALA A 1 100 ? 27.585 -26.512 -5.495 1.00 69.88 100 ALA A N 1
ATOM 766 C CA . ALA A 1 100 ? 27.521 -27.880 -6.008 1.00 69.88 100 ALA A CA 1
ATOM 767 C C . ALA A 1 100 ? 26.750 -27.969 -7.340 1.00 69.88 100 ALA A C 1
ATOM 769 O O . ALA A 1 100 ? 27.209 -28.634 -8.268 1.00 69.88 100 ALA A O 1
ATOM 770 N N . LEU A 1 101 ? 25.626 -27.251 -7.472 1.00 69.12 101 LEU A N 1
ATOM 771 C CA . LEU A 1 101 ? 24.848 -27.189 -8.715 1.00 69.12 101 LEU A CA 1
ATOM 772 C C . LEU A 1 101 ? 25.638 -26.520 -9.857 1.00 69.12 101 LE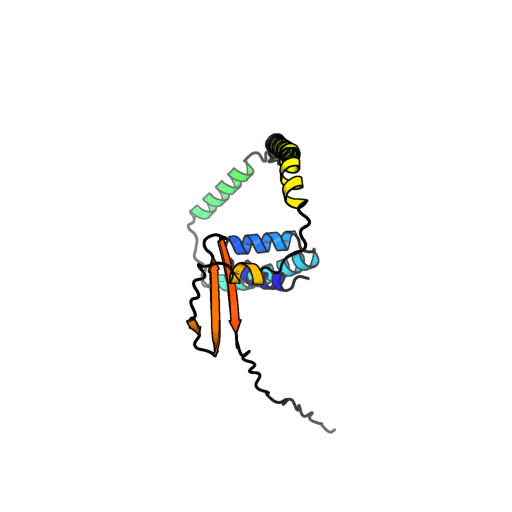U A C 1
ATOM 774 O O . LEU A 1 101 ? 25.641 -27.016 -10.982 1.00 69.12 101 LEU A O 1
ATOM 778 N N . ALA A 1 102 ? 26.350 -25.427 -9.565 1.00 67.31 102 ALA A N 1
ATOM 779 C CA . ALA A 1 102 ? 27.184 -24.732 -10.546 1.00 67.31 102 ALA A CA 1
ATOM 780 C C . ALA A 1 102 ? 28.368 -25.594 -11.024 1.00 67.31 102 ALA A C 1
ATOM 782 O O . ALA A 1 102 ? 28.675 -25.615 -12.215 1.00 67.31 102 ALA A O 1
ATOM 783 N N . ALA A 1 103 ? 29.003 -26.348 -10.120 1.00 63.03 103 ALA A N 1
ATOM 784 C CA . ALA A 1 103 ? 30.073 -27.278 -10.477 1.00 63.03 103 ALA A CA 1
ATOM 785 C C . ALA A 1 103 ? 29.566 -28.421 -11.375 1.00 63.03 103 ALA A C 1
ATOM 787 O O . ALA A 1 103 ? 30.219 -28.760 -12.361 1.00 63.03 103 ALA A O 1
ATOM 788 N N . ALA A 1 104 ? 28.381 -28.971 -11.090 1.00 59.06 104 ALA A N 1
ATOM 789 C CA . ALA A 1 104 ? 27.760 -29.994 -11.931 1.00 59.06 104 ALA A CA 1
ATOM 790 C C . ALA A 1 104 ? 27.435 -29.467 -13.342 1.00 59.06 104 ALA A C 1
ATOM 792 O O . ALA A 1 104 ? 27.702 -30.158 -14.325 1.00 59.06 104 ALA A O 1
ATOM 793 N N . ALA A 1 105 ? 26.939 -28.230 -13.460 1.00 59.25 105 ALA A N 1
ATOM 794 C CA . ALA A 1 105 ? 26.705 -27.587 -14.754 1.00 59.25 105 ALA A CA 1
ATOM 795 C C . ALA A 1 105 ? 28.009 -27.373 -15.543 1.00 59.25 105 ALA A C 1
ATOM 797 O O . ALA A 1 105 ? 28.046 -27.643 -16.740 1.00 59.25 105 ALA A O 1
ATOM 798 N N . ALA A 1 106 ? 29.100 -26.962 -14.887 1.00 62.53 106 ALA A N 1
ATOM 799 C CA . ALA A 1 106 ? 30.400 -26.810 -15.541 1.00 62.53 106 ALA A CA 1
ATOM 800 C C . ALA A 1 106 ? 30.944 -28.147 -16.075 1.00 62.53 106 ALA A C 1
ATOM 802 O O . ALA A 1 106 ? 31.429 -28.202 -17.202 1.00 62.53 106 ALA A O 1
ATOM 803 N N . VAL A 1 107 ? 30.809 -29.240 -15.313 1.00 70.50 107 VAL A N 1
ATOM 804 C CA . VAL A 1 107 ? 31.188 -30.589 -15.774 1.00 70.50 107 VAL A CA 1
ATOM 805 C C . VAL A 1 107 ? 30.290 -31.050 -16.925 1.00 70.50 107 VAL A C 1
ATOM 807 O O . VAL A 1 107 ? 30.798 -31.586 -17.906 1.00 70.50 107 VAL A O 1
ATOM 810 N N . ALA A 1 108 ? 28.981 -30.795 -16.863 1.00 67.06 108 ALA A N 1
ATOM 811 C CA . ALA A 1 108 ? 28.058 -31.115 -17.950 1.00 67.06 108 ALA A CA 1
ATOM 812 C C . ALA A 1 108 ? 28.352 -30.317 -19.232 1.00 67.06 108 ALA A C 1
ATOM 814 O O . ALA A 1 108 ? 28.263 -30.878 -20.317 1.00 67.06 108 ALA A O 1
ATOM 815 N N . ILE A 1 109 ? 28.764 -29.049 -19.136 1.00 68.88 109 ILE A N 1
ATOM 816 C CA . ILE A 1 109 ? 29.215 -28.250 -20.289 1.00 68.88 109 ILE A CA 1
ATOM 817 C C . ILE A 1 109 ? 30.549 -28.778 -20.829 1.00 68.88 109 ILE A C 1
ATOM 819 O O . ILE A 1 109 ? 30.752 -28.806 -22.037 1.00 68.88 109 ILE A O 1
ATOM 823 N N . LEU A 1 110 ? 31.457 -29.236 -19.968 1.00 59.69 110 LEU A N 1
ATOM 824 C CA . LEU A 1 110 ? 32.770 -29.731 -20.386 1.00 59.69 110 LEU A CA 1
ATOM 825 C C . LEU A 1 110 ? 32.682 -31.125 -21.037 1.00 59.69 110 LEU A C 1
ATOM 827 O O . LEU A 1 110 ? 33.381 -31.398 -22.009 1.00 59.69 110 LEU A O 1
ATOM 831 N N . VAL A 1 111 ? 31.775 -31.982 -20.557 1.00 61.56 111 VAL A N 1
ATOM 832 C CA . VAL A 1 111 ? 31.504 -33.313 -21.127 1.00 61.56 111 VAL A CA 1
ATOM 833 C C . VAL A 1 111 ? 30.518 -33.239 -22.306 1.00 61.56 111 VAL A C 1
ATOM 835 O O . VAL A 1 111 ? 30.700 -33.933 -23.302 1.00 61.56 111 VAL A O 1
ATOM 838 N N . GLY A 1 112 ? 29.504 -32.374 -22.241 1.00 51.09 112 GLY A N 1
ATOM 839 C CA . GLY A 1 112 ? 28.482 -32.189 -23.280 1.00 51.09 112 GLY A CA 1
ATOM 840 C C . GLY A 1 112 ? 28.877 -31.228 -24.409 1.00 51.09 112 GLY A C 1
ATOM 841 O O . GLY A 1 112 ? 28.418 -31.384 -25.538 1.00 51.09 112 GLY A O 1
ATOM 842 N N . GLY A 1 113 ? 29.778 -30.274 -24.158 1.00 52.22 113 GLY A N 1
ATOM 843 C CA . GLY A 1 113 ? 30.224 -29.281 -25.144 1.00 52.22 113 GLY A CA 1
ATOM 844 C C . GLY A 1 113 ? 31.042 -29.870 -26.296 1.00 52.22 113 GLY A C 1
ATOM 845 O O . GLY A 1 113 ? 31.023 -29.336 -27.402 1.00 52.22 113 GLY A O 1
ATOM 846 N N . ILE A 1 114 ? 31.692 -31.019 -26.085 1.00 53.50 114 ILE A N 1
ATOM 847 C CA . ILE A 1 114 ? 32.423 -31.734 -27.146 1.00 53.50 114 ILE A CA 1
ATOM 848 C C . ILE A 1 114 ? 31.454 -32.420 -28.130 1.00 53.50 114 ILE A C 1
ATOM 850 O O . ILE A 1 114 ? 31.789 -32.586 -29.302 1.00 53.50 114 ILE A O 1
ATOM 854 N N . GLY A 1 115 ? 30.234 -32.765 -27.700 1.00 49.31 115 GLY A N 1
ATOM 855 C CA . GLY A 1 115 ? 29.214 -33.356 -28.575 1.00 49.31 115 GLY A CA 1
ATOM 856 C C . GLY A 1 115 ? 28.574 -32.343 -29.530 1.00 49.31 115 GLY A C 1
ATOM 857 O O . GLY A 1 115 ? 28.414 -32.627 -30.714 1.00 49.31 115 GLY A O 1
ATOM 858 N N . ILE A 1 116 ? 28.279 -31.135 -29.040 1.00 50.69 116 ILE A N 1
ATOM 859 C CA . ILE A 1 116 ? 27.566 -30.087 -29.798 1.00 50.69 116 ILE A CA 1
ATOM 860 C C . ILE A 1 116 ? 28.491 -29.399 -30.828 1.00 50.69 116 ILE A C 1
ATOM 862 O O . ILE A 1 116 ? 28.043 -28.926 -31.871 1.00 50.69 116 ILE A O 1
ATOM 866 N N . GLY A 1 117 ? 29.811 -29.397 -30.599 1.00 47.44 117 GLY A N 1
ATOM 867 C CA . GLY A 1 117 ? 30.782 -28.822 -31.541 1.00 47.44 117 GLY A CA 1
ATOM 868 C C . GLY A 1 117 ? 30.900 -29.573 -32.876 1.00 47.44 117 GLY A C 1
ATOM 869 O O . GLY A 1 117 ? 31.295 -28.976 -33.879 1.00 47.44 117 GLY A O 1
ATOM 870 N N . ARG A 1 118 ? 30.530 -30.863 -32.917 1.00 48.06 118 ARG A N 1
ATOM 871 C CA . ARG A 1 118 ? 30.517 -31.640 -34.167 1.00 48.06 118 ARG A CA 1
ATOM 872 C C . ARG A 1 118 ? 29.232 -31.489 -34.972 1.00 48.06 118 ARG A C 1
ATOM 874 O O . ARG A 1 118 ? 29.307 -31.635 -36.181 1.00 48.06 118 ARG A O 1
ATOM 881 N N . THR A 1 119 ? 28.106 -31.135 -34.353 1.00 49.34 119 THR A N 1
ATOM 882 C CA . THR A 1 119 ? 26.864 -30.834 -35.090 1.00 49.34 119 THR A CA 1
ATOM 883 C C . THR A 1 119 ? 26.848 -29.412 -35.654 1.00 49.34 119 THR A C 1
ATOM 885 O O . THR A 1 119 ? 26.127 -29.141 -36.602 1.00 49.34 119 THR A O 1
ATOM 888 N N . LEU A 1 120 ? 27.651 -28.494 -35.101 1.00 51.44 120 LEU A N 1
ATOM 889 C CA . LEU A 1 120 ? 27.756 -27.104 -35.577 1.00 51.44 120 LEU A CA 1
ATOM 890 C C . LEU A 1 120 ? 28.869 -26.874 -36.618 1.00 51.44 120 LEU A C 1
ATOM 892 O O . LEU A 1 120 ? 28.958 -25.780 -37.167 1.00 51.44 120 LEU A O 1
ATOM 896 N N . SER A 1 121 ? 29.727 -27.865 -36.891 1.00 48.72 121 SER A N 1
ATOM 897 C CA . SER A 1 121 ? 30.791 -27.744 -37.909 1.00 48.72 121 SER A CA 1
ATOM 898 C C . SER A 1 121 ? 30.368 -28.177 -39.315 1.00 48.72 121 SER A C 1
ATOM 900 O O . SER A 1 121 ? 31.177 -28.065 -40.239 1.00 48.72 121 SER A O 1
ATOM 902 N N . ASP A 1 122 ? 29.113 -28.588 -39.509 1.00 45.28 122 ASP A N 1
ATOM 903 C CA . ASP A 1 122 ? 28.532 -28.741 -40.842 1.00 45.28 122 ASP A CA 1
ATOM 904 C C . ASP A 1 122 ? 28.240 -27.349 -41.424 1.00 45.28 122 ASP A C 1
ATOM 906 O O . ASP A 1 122 ? 27.116 -26.855 -41.438 1.00 45.28 122 ASP A O 1
ATOM 910 N N . ASN A 1 123 ? 29.295 -26.687 -41.908 1.00 42.38 123 ASN A N 1
ATOM 911 C CA . ASN A 1 123 ? 29.209 -25.484 -42.733 1.00 42.38 123 ASN A CA 1
ATOM 912 C C . ASN A 1 123 ? 28.696 -25.851 -44.136 1.00 42.38 123 ASN A C 1
ATOM 914 O O . ASN A 1 123 ? 29.422 -25.760 -45.127 1.00 42.38 123 ASN A O 1
ATOM 918 N N . THR A 1 124 ? 27.434 -26.267 -44.214 1.00 47.00 124 THR A N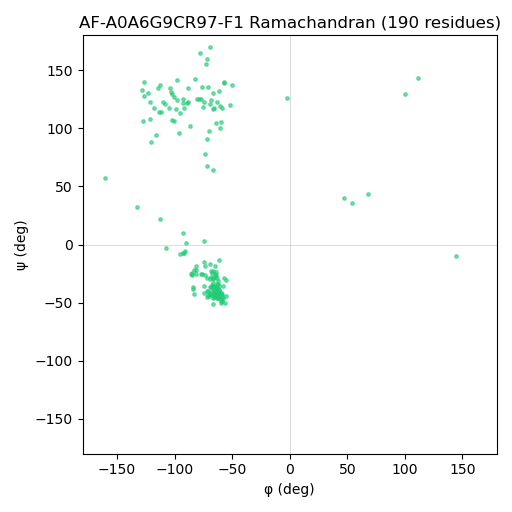 1
ATOM 919 C CA . THR A 1 124 ? 26.664 -26.253 -45.458 1.00 47.00 124 THR A CA 1
ATOM 920 C C . THR A 1 124 ? 26.001 -24.873 -45.559 1.00 47.00 124 THR A C 1
ATOM 922 O O . THR A 1 124 ? 25.308 -24.476 -44.622 1.00 47.00 124 THR A O 1
ATOM 925 N N . PRO A 1 125 ? 26.223 -24.089 -46.632 1.00 44.59 125 PRO A N 1
ATOM 926 C CA . PRO A 1 125 ? 25.572 -22.789 -46.794 1.00 44.59 125 PRO A CA 1
ATOM 927 C C . PRO A 1 125 ? 24.043 -22.955 -46.741 1.00 44.59 125 PRO A C 1
ATOM 929 O O . PRO A 1 125 ? 23.543 -23.920 -47.322 1.00 44.59 125 PRO A O 1
ATOM 932 N N . PRO A 1 126 ? 23.299 -22.052 -46.068 1.00 42.62 126 PRO A N 1
ATOM 933 C CA . PRO A 1 126 ? 21.873 -22.230 -45.816 1.00 42.62 126 P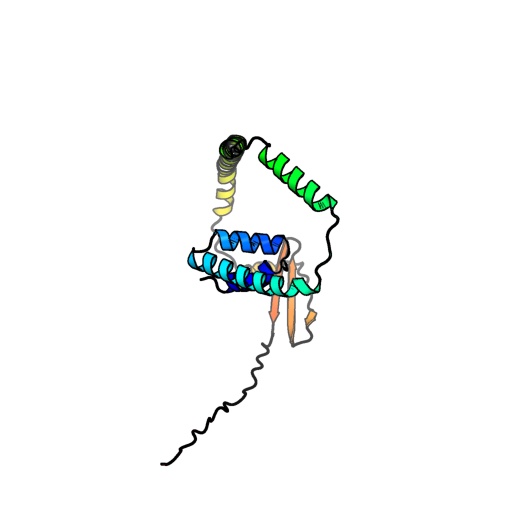RO A CA 1
ATOM 934 C C . PRO A 1 126 ? 21.121 -22.340 -47.143 1.00 42.62 126 PRO A C 1
ATOM 936 O O . PRO A 1 126 ? 20.952 -21.360 -47.871 1.00 42.62 126 PRO A O 1
ATOM 939 N N . GLN A 1 127 ? 20.698 -23.560 -47.472 1.00 43.91 127 GLN A N 1
ATOM 940 C CA . GLN A 1 127 ? 19.676 -23.781 -48.478 1.00 43.91 127 GLN A CA 1
ATOM 941 C C . GLN A 1 127 ? 18.382 -23.202 -47.904 1.00 43.91 127 GLN A C 1
ATOM 943 O O . GLN A 1 127 ? 18.031 -23.401 -46.744 1.00 43.91 127 GLN A O 1
ATOM 948 N N . ASN A 1 128 ? 17.731 -22.391 -48.719 1.00 51.00 128 ASN A N 1
ATOM 949 C CA . ASN A 1 128 ? 16.495 -21.696 -48.423 1.00 51.00 128 ASN A CA 1
ATOM 950 C C . ASN A 1 128 ? 15.438 -22.704 -47.900 1.00 51.00 128 ASN A C 1
ATOM 952 O O . ASN A 1 128 ? 15.080 -23.607 -48.656 1.00 51.00 128 ASN A O 1
ATOM 956 N N . PRO A 1 129 ? 14.891 -22.580 -46.672 1.00 48.56 129 PRO A N 1
ATOM 957 C CA . PRO A 1 129 ? 13.936 -23.560 -46.120 1.00 48.56 129 PRO A CA 1
ATOM 958 C C . PRO A 1 129 ? 12.646 -23.673 -46.956 1.00 48.56 129 PRO A C 1
ATOM 960 O O . PRO A 1 129 ? 11.887 -24.631 -46.842 1.00 48.56 129 PRO A O 1
ATOM 963 N N . ALA A 1 130 ? 12.420 -22.718 -47.865 1.00 48.84 130 ALA A N 1
ATOM 964 C CA . ALA A 1 130 ? 11.340 -22.744 -48.841 1.00 48.84 130 ALA A CA 1
ATOM 965 C C . ALA A 1 130 ? 11.462 -23.863 -49.897 1.00 48.84 130 ALA A C 1
ATOM 967 O O . ALA A 1 130 ? 10.435 -24.312 -50.398 1.00 48.84 130 ALA A O 1
ATOM 968 N N . SER A 1 131 ? 12.669 -24.328 -50.255 1.00 50.69 131 SER A N 1
ATOM 969 C CA . SER A 1 131 ? 12.829 -25.402 -51.256 1.00 50.69 131 SER A CA 1
ATOM 970 C C . SER A 1 131 ? 12.658 -26.807 -50.680 1.00 50.69 131 SER A C 1
ATOM 972 O O . SER A 1 131 ? 12.345 -27.730 -51.425 1.00 50.69 131 SER A O 1
ATOM 974 N N . GLU A 1 132 ? 12.829 -26.966 -49.370 1.00 53.12 132 GLU A N 1
ATOM 975 C CA . GLU A 1 132 ? 12.749 -28.262 -48.686 1.00 53.12 132 GLU A CA 1
ATOM 976 C C . GLU A 1 132 ? 11.296 -28.635 -48.349 1.00 53.12 132 GLU A C 1
ATOM 978 O O . GLU A 1 132 ? 10.874 -29.769 -48.562 1.00 53.12 132 GLU A O 1
ATOM 983 N N . ILE A 1 133 ? 10.470 -27.648 -47.985 1.00 48.59 133 ILE A N 1
ATOM 984 C CA . ILE A 1 133 ? 9.042 -27.847 -47.680 1.00 48.59 133 ILE A CA 1
ATOM 985 C C . ILE A 1 133 ? 8.214 -28.142 -48.948 1.00 48.59 133 ILE A C 1
ATOM 987 O O . ILE A 1 133 ? 7.223 -28.863 -48.883 1.00 48.59 133 ILE A O 1
ATOM 991 N N . MET A 1 134 ? 8.625 -27.646 -50.124 1.00 51.56 134 MET A N 1
ATOM 992 C CA . MET A 1 134 ? 7.946 -27.948 -51.399 1.00 51.56 134 MET A CA 1
ATOM 993 C C . MET A 1 134 ? 8.214 -29.367 -51.928 1.00 51.56 134 MET A C 1
ATOM 995 O O . MET A 1 134 ? 7.509 -29.818 -52.829 1.00 51.56 134 MET A O 1
ATOM 999 N N . ALA A 1 135 ? 9.226 -30.062 -51.399 1.00 55.06 135 ALA A N 1
ATOM 1000 C CA . ALA A 1 135 ? 9.580 -31.423 -51.800 1.00 55.06 135 ALA A CA 1
ATOM 1001 C C . ALA A 1 135 ? 8.962 -32.503 -50.890 1.00 55.06 135 ALA A C 1
ATOM 1003 O O . ALA A 1 135 ? 9.042 -33.690 -51.215 1.00 55.06 135 ALA A O 1
ATOM 1004 N N . ALA A 1 136 ? 8.343 -32.104 -49.773 1.00 42.97 136 ALA A N 1
ATOM 1005 C CA . ALA A 1 136 ? 7.709 -33.013 -48.828 1.00 42.97 136 ALA A CA 1
ATOM 1006 C C . ALA A 1 136 ? 6.340 -33.503 -49.363 1.00 42.97 136 ALA A C 1
ATOM 1008 O O . ALA A 1 136 ? 5.487 -32.680 -49.713 1.00 42.97 136 ALA A O 1
ATOM 1009 N N . PRO A 1 137 ? 6.100 -34.825 -49.462 1.00 48.12 137 PRO A N 1
ATOM 1010 C CA . PRO A 1 137 ? 4.885 -35.394 -50.060 1.00 48.12 137 PRO A CA 1
ATOM 1011 C C . PRO A 1 137 ? 3.605 -35.279 -49.199 1.00 48.12 137 PRO A C 1
ATOM 1013 O O . PRO A 1 137 ? 2.558 -35.779 -49.607 1.00 48.12 137 PRO A O 1
ATOM 1016 N N . ASP A 1 138 ? 3.658 -34.634 -48.034 1.00 46.78 138 ASP A N 1
ATOM 1017 C CA . ASP A 1 138 ? 2.650 -34.690 -46.965 1.00 46.78 138 ASP A CA 1
ATOM 1018 C C . ASP A 1 138 ? 2.244 -33.313 -46.391 1.00 46.78 138 ASP A C 1
ATOM 1020 O O . ASP A 1 138 ? 1.858 -33.179 -45.230 1.00 46.78 138 ASP A O 1
ATOM 1024 N N . VAL A 1 139 ? 2.258 -32.264 -47.221 1.00 45.44 139 VAL A N 1
ATOM 1025 C CA . VAL A 1 139 ? 1.757 -30.935 -46.831 1.00 45.44 139 VAL A CA 1
ATOM 1026 C C . VAL A 1 139 ? 0.223 -30.902 -46.803 1.00 45.44 139 VAL A C 1
ATOM 1028 O O . VAL A 1 139 ? -0.442 -31.024 -47.833 1.00 45.44 139 VAL A O 1
ATOM 1031 N N . HIS A 1 140 ? -0.355 -30.633 -45.629 1.00 43.56 140 HIS A N 1
ATOM 1032 C CA . HIS A 1 140 ? -1.783 -30.351 -45.468 1.00 43.56 140 HIS A CA 1
ATOM 1033 C C . HIS A 1 140 ? -2.028 -28.844 -45.289 1.00 43.56 140 HIS A C 1
ATOM 1035 O O . HIS A 1 140 ? -1.759 -28.275 -44.233 1.00 43.56 140 HIS A O 1
ATOM 1041 N N . ALA A 1 141 ? -2.566 -28.185 -46.318 1.00 43.66 141 ALA A N 1
ATOM 1042 C CA . ALA A 1 141 ? -2.952 -26.775 -46.264 1.00 43.66 141 ALA A CA 1
ATOM 1043 C C . ALA A 1 141 ? -4.428 -26.635 -45.863 1.00 43.66 141 ALA A C 1
ATOM 1045 O O . ALA A 1 141 ? -5.308 -27.197 -46.514 1.00 43.66 141 ALA A O 1
ATOM 1046 N N . THR A 1 142 ? -4.709 -25.861 -44.813 1.00 44.59 142 THR A N 1
ATOM 1047 C CA . THR A 1 142 ? -6.082 -25.466 -44.465 1.00 44.59 142 THR A CA 1
ATOM 1048 C C . THR A 1 142 ? -6.201 -23.951 -44.558 1.00 44.59 142 THR A C 1
ATOM 1050 O O . THR A 1 142 ? -5.535 -23.222 -43.826 1.00 44.59 142 THR A O 1
ATOM 1053 N N . THR A 1 143 ? -7.053 -23.477 -45.463 1.00 37.97 143 THR A N 1
ATOM 1054 C CA . THR A 1 143 ? -7.350 -22.053 -45.649 1.00 37.97 143 THR A CA 1
ATOM 1055 C C . THR A 1 143 ? -8.690 -21.739 -44.993 1.00 37.97 143 THR A C 1
ATOM 1057 O O . THR A 1 143 ? -9.683 -22.423 -45.243 1.00 37.97 143 THR A O 1
ATOM 1060 N N . ARG A 1 144 ? -8.735 -20.704 -44.150 1.00 45.38 144 ARG A N 1
ATOM 1061 C CA . ARG A 1 144 ? -9.988 -20.132 -43.640 1.00 45.38 144 ARG A CA 1
ATOM 1062 C C . ARG A 1 144 ? -10.050 -18.651 -43.989 1.00 45.38 144 ARG A C 1
ATOM 1064 O O . ARG A 1 144 ? -9.105 -17.909 -43.730 1.00 45.38 144 ARG A O 1
ATOM 1071 N N . GLU A 1 145 ? -11.175 -18.233 -44.554 1.00 42.66 145 GLU A N 1
ATOM 1072 C CA . GLU A 1 145 ? -11.466 -16.823 -44.809 1.00 42.66 145 GLU A CA 1
ATOM 1073 C C . GLU A 1 145 ? -11.864 -16.112 -43.514 1.00 42.66 145 GLU A C 1
ATOM 1075 O O . GLU A 1 145 ? -12.653 -16.624 -42.715 1.00 42.66 145 GLU A O 1
ATOM 1080 N N . ILE A 1 146 ? -11.305 -14.920 -43.310 1.00 51.41 146 ILE A N 1
ATOM 1081 C CA . ILE A 1 146 ? -11.567 -14.085 -42.140 1.00 51.41 146 ILE A CA 1
ATOM 1082 C C . ILE A 1 146 ? -12.570 -12.989 -42.542 1.00 51.41 146 ILE A C 1
ATOM 1084 O O . ILE A 1 146 ? -12.318 -12.251 -43.501 1.00 51.41 146 ILE A O 1
ATOM 1088 N N . PRO A 1 147 ? -13.696 -12.824 -41.821 1.00 40.38 147 PRO A N 1
ATOM 1089 C CA . PRO A 1 147 ? -14.626 -11.725 -42.063 1.00 40.38 147 PRO A CA 1
ATOM 1090 C C . PRO A 1 147 ? -13.941 -10.381 -41.771 1.00 40.38 147 PRO A C 1
ATOM 1092 O O . PRO A 1 147 ? -13.732 -10.019 -40.615 1.00 40.38 147 PRO A O 1
ATOM 1095 N N . GLY A 1 148 ? -13.563 -9.646 -42.818 1.00 51.94 148 GLY A N 1
ATOM 1096 C CA . GLY A 1 148 ? -12.817 -8.386 -42.690 1.00 51.94 148 GLY A CA 1
ATOM 1097 C C . GLY A 1 148 ? -11.785 -8.119 -43.788 1.00 51.94 148 GLY A C 1
ATOM 1098 O O . GLY A 1 148 ? -11.317 -6.987 -43.880 1.00 51.94 148 GLY A O 1
ATOM 1099 N N . GLY A 1 149 ? -11.503 -9.113 -44.639 1.00 50.38 149 GLY A N 1
ATOM 1100 C CA . GLY A 1 149 ? -10.543 -9.020 -45.742 1.00 50.38 149 GLY A CA 1
ATOM 1101 C C . GLY A 1 149 ? -9.199 -9.660 -45.383 1.00 50.38 149 GLY A C 1
ATOM 1102 O O . GLY A 1 149 ? -8.638 -9.375 -44.326 1.00 50.38 149 GLY A O 1
ATOM 1103 N N . GLY A 1 150 ? -8.719 -10.539 -46.266 1.00 55.62 150 GLY A N 1
ATOM 1104 C CA . GLY A 1 150 ? -7.459 -11.276 -46.143 1.00 55.62 150 GLY A CA 1
ATOM 1105 C C . GLY A 1 150 ? -7.639 -12.785 -45.919 1.00 55.62 150 GLY A C 1
ATOM 1106 O O . GLY A 1 150 ? -8.559 -13.228 -45.230 1.00 55.62 150 GLY A O 1
ATOM 1107 N N . SER A 1 151 ? -6.751 -13.583 -46.519 1.00 51.31 151 SER A N 1
ATOM 1108 C CA . SER A 1 151 ? -6.675 -15.039 -46.320 1.00 51.31 151 SER A CA 1
ATOM 1109 C C . SER A 1 151 ? -5.508 -15.380 -45.400 1.00 51.31 151 SER A C 1
ATOM 1111 O O . SER A 1 151 ? -4.388 -14.914 -45.619 1.00 51.31 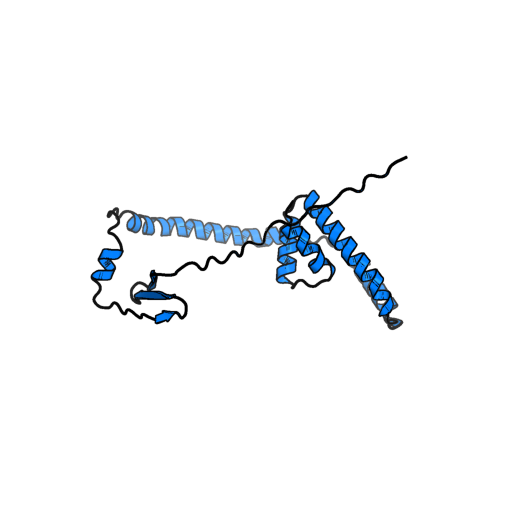151 SER A O 1
ATOM 1113 N N . ALA A 1 152 ? -5.764 -16.211 -44.390 1.00 46.53 152 ALA A N 1
ATOM 1114 C CA . ALA A 1 152 ? -4.729 -16.791 -43.545 1.00 46.53 152 ALA A CA 1
ATOM 1115 C C . ALA A 1 152 ? -4.528 -18.262 -43.934 1.00 46.53 152 ALA A C 1
ATOM 1117 O O . ALA A 1 152 ? -5.451 -19.074 -43.816 1.00 46.53 152 ALA A O 1
ATOM 1118 N N . THR A 1 153 ? -3.324 -18.596 -44.401 1.00 51.47 153 THR A N 1
ATOM 1119 C CA . THR A 1 153 ? -2.910 -19.973 -44.689 1.00 51.47 153 THR A CA 1
ATOM 1120 C C . THR A 1 153 ? -1.845 -20.373 -43.680 1.00 51.47 153 THR A C 1
ATOM 1122 O O . THR A 1 153 ? -0.744 -19.822 -43.662 1.00 51.47 153 THR A O 1
ATOM 1125 N N . THR A 1 154 ? -2.179 -21.332 -42.824 1.00 47.94 154 THR A N 1
ATOM 1126 C CA . THR A 1 154 ? -1.232 -21.985 -41.918 1.00 47.94 154 THR A CA 1
ATOM 1127 C C . THR A 1 154 ? -0.692 -23.238 -42.589 1.00 47.94 154 THR A C 1
ATOM 1129 O O . THR A 1 154 ? -1.475 -24.126 -42.937 1.00 47.94 154 THR A O 1
ATOM 1132 N N . LEU A 1 155 ? 0.626 -23.326 -42.752 1.00 53.00 155 LEU A N 1
ATOM 1133 C CA . LEU A 1 155 ? 1.303 -24.577 -43.081 1.00 53.00 155 LEU A CA 1
ATOM 1134 C C . LEU A 1 155 ? 1.845 -25.170 -41.782 1.00 53.00 155 LEU A C 1
ATOM 1136 O O . LEU A 1 155 ? 2.568 -24.492 -41.053 1.00 53.00 155 LEU A O 1
ATOM 1140 N N . PHE A 1 156 ? 1.471 -26.411 -41.485 1.00 50.78 156 PHE A N 1
ATOM 1141 C CA . PHE A 1 156 ? 1.926 -27.144 -40.307 1.00 50.78 156 PHE A CA 1
ATOM 1142 C C . PHE A 1 156 ? 2.497 -28.487 -40.752 1.00 50.78 156 PHE A C 1
ATOM 1144 O O . PHE A 1 156 ? 1.824 -29.218 -41.480 1.00 50.78 156 PHE A O 1
ATOM 1151 N N . SER A 1 157 ? 3.721 -28.796 -40.321 1.00 50.81 157 SER A N 1
ATOM 1152 C CA . SER A 1 157 ? 4.346 -30.101 -40.544 1.00 50.81 157 SER A CA 1
ATOM 1153 C C . SER A 1 157 ? 4.524 -30.825 -39.204 1.00 50.81 157 SER A C 1
ATOM 1155 O O . SER A 1 157 ? 5.308 -30.361 -38.373 1.00 50.81 157 SER A O 1
ATOM 1157 N N . PRO A 1 158 ? 3.827 -31.953 -38.965 1.00 50.91 158 PRO A N 1
ATOM 1158 C CA . PRO A 1 158 ? 3.941 -32.713 -37.718 1.00 50.91 158 PRO A CA 1
ATOM 1159 C C . PRO A 1 158 ? 5.294 -33.413 -37.518 1.00 50.91 158 PRO A C 1
ATOM 1161 O O . PRO A 1 158 ? 5.639 -33.738 -36.388 1.00 50.91 158 PRO A O 1
ATOM 1164 N N . SER A 1 159 ? 6.043 -33.686 -38.592 1.00 40.09 159 SER A N 1
ATOM 1165 C CA . SER A 1 159 ? 7.352 -34.359 -38.528 1.00 40.09 159 SER A CA 1
ATOM 1166 C C . SER A 1 159 ? 8.481 -33.435 -38.065 1.00 40.09 159 SER A C 1
ATOM 1168 O O . SER A 1 159 ? 9.450 -33.907 -37.477 1.00 40.09 159 SER A O 1
ATOM 1170 N N . GLU A 1 160 ? 8.320 -32.131 -38.286 1.00 50.53 160 GLU A N 1
ATOM 1171 C CA . GLU A 1 160 ? 9.291 -31.076 -37.959 1.00 50.53 160 GLU A CA 1
ATOM 1172 C C . GLU A 1 160 ? 8.852 -30.221 -36.752 1.00 50.53 160 GLU A C 1
ATOM 1174 O O . GLU A 1 160 ? 9.576 -29.320 -36.339 1.00 50.53 160 GLU A O 1
ATOM 1179 N N . ASP A 1 161 ? 7.657 -30.474 -36.199 1.00 44.34 161 ASP A N 1
ATOM 1180 C CA . ASP A 1 161 ? 7.023 -29.696 -35.117 1.00 44.34 161 ASP A CA 1
ATOM 1181 C C . ASP A 1 161 ? 7.062 -28.168 -35.359 1.00 44.34 161 ASP A C 1
ATOM 1183 O O . ASP A 1 161 ? 7.306 -27.359 -34.463 1.00 44.34 161 ASP A O 1
ATOM 1187 N N . ALA A 1 162 ? 6.843 -27.761 -36.616 1.00 47.47 162 ALA A N 1
ATOM 1188 C CA . ALA A 1 162 ? 6.976 -26.379 -37.072 1.00 47.47 162 ALA A CA 1
ATOM 1189 C C . ALA A 1 162 ? 5.709 -25.885 -37.790 1.00 47.47 162 ALA A C 1
ATOM 1191 O O . ALA A 1 162 ? 5.091 -26.599 -38.587 1.00 47.47 162 ALA A O 1
ATOM 1192 N N . ALA A 1 163 ? 5.335 -24.627 -37.528 1.00 51.16 163 ALA A N 1
ATOM 1193 C CA . ALA A 1 163 ? 4.192 -23.955 -38.145 1.00 51.16 163 ALA A CA 1
ATOM 1194 C C . ALA A 1 163 ? 4.603 -22.602 -38.745 1.00 51.16 163 ALA A C 1
ATOM 1196 O O . ALA A 1 163 ? 5.246 -21.792 -38.078 1.00 51.16 163 ALA A O 1
ATOM 1197 N N . VAL A 1 164 ? 4.180 -22.325 -39.981 1.00 58.34 164 VAL A N 1
ATOM 1198 C CA . VAL A 1 164 ? 4.353 -21.022 -40.642 1.00 58.34 164 VAL A CA 1
ATOM 1199 C C . VAL A 1 164 ? 2.981 -20.467 -41.017 1.00 58.34 164 VAL A C 1
ATOM 1201 O O . VAL A 1 164 ? 2.210 -21.104 -41.736 1.00 58.34 164 VAL A O 1
ATOM 1204 N N . LEU A 1 165 ? 2.672 -19.267 -40.525 1.00 57.81 165 LEU A N 1
ATOM 1205 C CA . LEU A 1 165 ? 1.447 -18.534 -40.842 1.00 57.81 165 LEU A CA 1
ATOM 1206 C C . LEU A 1 165 ? 1.746 -17.487 -41.919 1.00 57.81 165 LEU A C 1
ATOM 1208 O O . LEU A 1 165 ? 2.494 -16.542 -41.679 1.00 57.81 165 LEU A O 1
ATOM 1212 N N . VAL A 1 166 ? 1.128 -17.634 -43.090 1.00 63.25 166 VAL A N 1
ATOM 1213 C CA . VAL A 1 166 ? 1.188 -16.645 -44.171 1.00 63.25 166 VAL A CA 1
ATOM 1214 C C . VAL A 1 166 ? -0.168 -15.958 -44.268 1.00 63.25 166 VAL A C 1
ATOM 1216 O O . VAL A 1 166 ? -1.193 -16.605 -44.483 1.00 63.25 166 VAL A O 1
ATOM 1219 N N . MET A 1 167 ? -0.179 -14.638 -44.098 1.00 46.16 167 MET A N 1
ATOM 1220 C CA . MET A 1 167 ? -1.373 -13.806 -44.243 1.00 46.16 167 MET A CA 1
ATOM 1221 C C . MET A 1 167 ? -1.222 -12.960 -45.504 1.00 46.16 167 MET A C 1
ATOM 1223 O O . MET A 1 167 ? -0.250 -12.220 -45.633 1.00 46.16 167 MET A O 1
ATOM 1227 N N . ASN A 1 168 ? -2.173 -13.075 -46.429 1.00 56.12 168 ASN A N 1
ATOM 1228 C CA . ASN A 1 168 ? -2.210 -12.279 -47.654 1.00 56.12 168 ASN A CA 1
ATOM 1229 C C . ASN A 1 168 ? -3.407 -11.327 -47.628 1.00 56.12 168 ASN A C 1
ATOM 1231 O O . ASN A 1 168 ? -4.519 -11.733 -47.288 1.00 56.12 168 ASN A O 1
ATOM 1235 N N . ASP A 1 169 ? -3.162 -10.087 -48.051 1.00 48.66 169 ASP A N 1
ATOM 1236 C CA . ASP A 1 169 ? -4.176 -9.063 -48.331 1.00 48.66 169 ASP A CA 1
ATOM 1237 C C . ASP A 1 169 ? -4.949 -8.530 -47.105 1.00 48.66 169 ASP A C 1
ATOM 1239 O O . ASP A 1 169 ? -6.168 -8.356 -47.116 1.00 48.66 169 ASP A O 1
ATOM 1243 N N . VAL A 1 170 ? -4.227 -8.255 -46.013 1.00 51.25 170 VAL A N 1
ATOM 1244 C CA . VAL A 1 170 ? -4.797 -7.604 -44.823 1.00 51.25 170 VAL A CA 1
ATOM 1245 C C . VAL A 1 170 ? -4.731 -6.084 -45.007 1.00 51.25 170 VAL A C 1
ATOM 1247 O O . VAL A 1 170 ? -3.672 -5.472 -44.877 1.00 51.25 170 VAL A O 1
ATOM 1250 N N . THR A 1 171 ? -5.854 -5.450 -45.348 1.00 48.28 171 THR A N 1
ATOM 1251 C CA . THR A 1 171 ? -5.920 -3.990 -45.524 1.00 48.28 171 THR A CA 1
ATOM 1252 C C . THR A 1 171 ? -5.886 -3.288 -44.156 1.00 48.28 171 THR A C 1
ATOM 1254 O O . THR A 1 171 ? -6.775 -3.531 -43.334 1.00 48.28 171 THR A O 1
ATOM 1257 N N . PRO A 1 172 ? -4.932 -2.382 -43.864 1.00 46.41 172 PRO A N 1
ATOM 1258 C CA . PRO A 1 172 ? -4.946 -1.654 -42.600 1.00 46.41 172 PRO A CA 1
ATOM 1259 C C . PRO A 1 172 ? -6.121 -0.665 -42.573 1.00 46.41 172 PRO A C 1
ATOM 1261 O O . PRO A 1 172 ? -6.219 0.237 -43.408 1.00 46.41 172 PRO A O 1
ATOM 1264 N N . ARG A 1 173 ? -7.026 -0.794 -41.592 1.00 38.28 173 ARG A N 1
ATOM 1265 C CA . ARG A 1 173 ? -8.042 0.237 -41.326 1.00 38.28 173 ARG A CA 1
ATOM 1266 C C . ARG A 1 173 ? -7.365 1.476 -40.738 1.00 38.28 173 ARG A C 1
ATOM 1268 O O . ARG A 1 173 ? -7.181 1.566 -39.531 1.00 38.28 173 ARG A O 1
ATOM 1275 N N . VAL A 1 174 ? -7.081 2.473 -41.571 1.00 42.19 174 VAL A N 1
ATOM 1276 C CA . VAL A 1 174 ? -6.869 3.850 -41.104 1.00 42.19 174 VAL A CA 1
ATOM 1277 C C . VAL A 1 174 ? -8.209 4.582 -41.150 1.00 42.19 174 VAL A C 1
ATOM 1279 O O . VAL A 1 174 ? -8.805 4.759 -42.211 1.00 42.19 174 VAL A O 1
ATOM 1282 N N . ARG A 1 175 ? -8.697 5.020 -39.987 1.00 41.31 175 ARG A N 1
ATOM 1283 C CA . ARG A 1 175 ? -9.782 6.002 -39.871 1.00 41.31 175 ARG A CA 1
ATOM 1284 C C . ARG A 1 175 ? -9.308 7.118 -38.948 1.00 41.31 175 ARG A C 1
ATOM 1286 O O . ARG A 1 175 ? -9.284 6.933 -37.740 1.00 41.31 175 ARG A O 1
ATOM 1293 N N . ILE A 1 176 ? -8.989 8.276 -39.520 1.00 42.34 176 ILE A N 1
ATOM 1294 C CA . ILE A 1 176 ? -8.825 9.527 -38.773 1.00 42.34 176 ILE A CA 1
ATOM 1295 C C . ILE A 1 176 ? -9.827 10.532 -39.355 1.00 42.34 176 ILE A C 1
ATOM 1297 O O . ILE A 1 176 ? -9.651 10.953 -40.498 1.00 42.34 176 ILE A O 1
ATOM 1301 N N . PRO A 1 177 ? -10.910 10.895 -38.648 1.00 53.09 177 PRO A N 1
ATOM 1302 C CA . PRO A 1 177 ? -11.726 12.031 -39.043 1.00 53.09 177 PRO A CA 1
ATOM 1303 C C . PRO A 1 177 ? -11.068 13.333 -38.571 1.00 53.09 177 PRO A C 1
ATOM 1305 O O . PRO A 1 177 ? -10.767 13.520 -37.395 1.00 53.09 177 PRO A O 1
ATOM 1308 N N . SER A 1 178 ? -10.854 14.242 -39.519 1.00 56.88 178 SER A N 1
ATOM 1309 C CA . SER A 1 178 ? -10.422 15.615 -39.287 1.00 56.88 178 SER A CA 1
ATOM 1310 C C . SER A 1 178 ? -11.507 16.410 -38.554 1.00 56.88 178 SER A C 1
ATOM 1312 O O . SER A 1 178 ? -12.559 16.677 -39.139 1.00 56.88 178 SER A O 1
ATOM 1314 N N . THR A 1 179 ? -11.231 16.882 -37.337 1.00 51.97 179 THR A N 1
ATOM 1315 C CA . THR A 1 179 ? -12.052 17.926 -36.704 1.00 51.97 179 THR A CA 1
ATOM 1316 C C . THR A 1 179 ? -11.219 19.183 -36.492 1.00 51.97 179 THR A C 1
ATOM 1318 O O . THR A 1 179 ? -10.465 19.333 -35.540 1.00 51.97 179 THR A O 1
ATOM 1321 N N . ARG A 1 180 ? -11.364 20.047 -37.496 1.00 53.97 180 ARG A N 1
ATOM 1322 C CA . ARG A 1 180 ? -11.226 21.506 -37.555 1.00 53.97 180 ARG A CA 1
ATOM 1323 C C . ARG A 1 180 ? -10.910 22.238 -36.236 1.00 53.97 180 ARG A C 1
ATOM 1325 O O . ARG A 1 180 ? -11.688 22.201 -35.287 1.00 53.97 180 ARG A O 1
ATOM 1332 N N . CYS A 1 181 ? -9.831 23.024 -36.276 1.00 49.66 181 CYS A N 1
ATOM 1333 C CA . CYS A 1 181 ? -9.523 24.114 -35.350 1.00 49.66 181 CYS A CA 1
ATOM 1334 C C . CYS A 1 181 ? -10.706 25.081 -35.181 1.00 49.66 181 CYS A C 1
ATOM 1336 O O . CYS A 1 181 ? -11.311 25.506 -36.167 1.00 49.66 181 CYS A O 1
ATOM 1338 N N . GLY A 1 182 ? -10.973 25.487 -33.939 1.00 53.00 182 GLY A N 1
ATOM 1339 C CA . GLY A 1 182 ? -12.005 26.465 -33.604 1.00 53.00 182 GLY A CA 1
ATOM 1340 C C . GLY A 1 182 ? -11.794 27.095 -32.229 1.00 53.00 182 GLY A C 1
ATOM 1341 O O . GLY A 1 182 ? -12.671 27.007 -31.382 1.00 53.00 182 GLY A O 1
ATOM 1342 N N . TRP A 1 183 ? -10.637 27.720 -31.994 1.00 44.09 183 TRP A N 1
ATOM 1343 C CA . TRP A 1 183 ? -10.446 28.636 -30.863 1.00 44.09 183 TRP A CA 1
ATOM 1344 C C . TRP A 1 183 ? -10.051 30.018 -31.392 1.00 44.09 183 TRP A C 1
ATOM 1346 O O . TRP A 1 183 ? -8.874 30.334 -31.525 1.00 44.09 183 TRP A O 1
ATOM 1356 N N . CYS A 1 184 ? -11.051 30.851 -31.685 1.00 44.06 184 CYS A N 1
ATOM 1357 C CA . CYS A 1 184 ? -10.886 32.303 -31.746 1.00 44.06 184 CYS A CA 1
ATOM 1358 C C . CYS A 1 184 ? -11.426 32.874 -30.433 1.00 44.06 184 CYS A C 1
ATOM 1360 O O . CYS A 1 184 ? -12.637 32.900 -30.223 1.00 44.06 184 CYS A O 1
ATOM 1362 N N . ARG A 1 185 ? -10.540 33.313 -29.534 1.00 50.03 185 ARG A N 1
ATOM 1363 C CA . ARG A 1 185 ? -10.929 34.064 -28.336 1.00 50.03 185 ARG A CA 1
ATOM 1364 C C . ARG A 1 185 ? -10.801 35.555 -28.651 1.00 50.03 185 ARG A C 1
ATOM 1366 O O . ARG A 1 185 ? -9.702 36.042 -28.887 1.00 50.03 185 ARG A O 1
ATOM 1373 N N . ALA A 1 186 ? -11.936 36.248 -28.686 1.00 46.41 186 ALA A N 1
ATOM 1374 C CA . ALA A 1 186 ? -12.012 37.699 -28.800 1.00 46.41 186 ALA A CA 1
ATOM 1375 C C . ALA A 1 186 ? -11.553 38.363 -27.489 1.00 46.41 186 ALA A C 1
ATOM 1377 O O . ALA A 1 186 ? -11.942 37.935 -26.401 1.00 46.41 186 ALA A O 1
ATOM 1378 N N . THR A 1 187 ? -10.734 39.405 -27.595 1.00 63.97 187 THR A N 1
ATOM 1379 C CA . THR A 1 187 ? -10.392 40.320 -26.500 1.00 63.97 187 THR A CA 1
ATOM 1380 C C . THR A 1 187 ? -11.420 41.458 -26.441 1.00 63.97 187 THR A C 1
ATOM 1382 O O . THR A 1 187 ? -11.748 42.021 -27.485 1.00 63.97 187 THR A O 1
ATOM 1385 N N . PRO A 1 188 ? -11.936 41.843 -25.261 1.00 62.12 188 PRO A N 1
ATOM 1386 C CA . PRO A 1 188 ? -12.682 43.087 -25.115 1.00 62.12 188 PRO A CA 1
ATOM 1387 C C . PRO A 1 188 ? -11.736 44.250 -24.777 1.00 62.12 188 PRO A C 1
ATOM 1389 O O . PRO A 1 188 ? -11.022 44.226 -23.776 1.00 62.12 188 PRO A O 1
ATOM 1392 N N . THR A 1 189 ? -11.742 45.277 -25.623 1.00 60.16 189 THR A N 1
ATOM 1393 C CA . THR A 1 189 ? -11.161 46.603 -25.381 1.00 60.16 189 THR A CA 1
ATOM 1394 C C . THR A 1 189 ? -12.109 47.430 -24.508 1.00 60.16 189 THR A C 1
ATOM 1396 O O . THR A 1 189 ? -13.268 47.628 -24.865 1.00 60.16 189 THR A O 1
ATOM 1399 N N . THR A 1 190 ? -11.613 47.953 -23.387 1.00 55.62 190 THR A N 1
ATOM 1400 C CA . THR A 1 190 ? -12.323 48.924 -22.535 1.00 55.62 190 THR A CA 1
ATOM 1401 C C . THR A 1 190 ? -11.729 50.319 -22.758 1.00 55.62 190 THR A C 1
ATOM 1403 O O . THR A 1 190 ? -10.502 50.429 -22.746 1.00 55.62 190 THR A O 1
ATOM 1406 N N . PRO A 1 191 ? -12.530 51.388 -22.919 1.00 64.12 191 PRO A N 1
ATOM 1407 C CA . PRO A 1 191 ? -12.023 52.755 -22.944 1.00 64.12 191 PRO A CA 1
ATOM 1408 C C . PRO A 1 191 ? -12.175 53.450 -21.579 1.00 64.12 191 PRO A C 1
ATOM 1410 O O . PRO A 1 191 ? -13.200 53.307 -20.908 1.00 64.12 191 PRO A O 1
ATOM 1413 N N . ARG A 1 192 ? -11.177 54.255 -21.207 1.00 48.34 192 ARG A N 1
ATOM 1414 C CA . ARG A 1 192 ? -11.314 55.449 -20.363 1.00 48.34 192 ARG A CA 1
ATOM 1415 C C . ARG A 1 192 ? -10.274 56.476 -20.776 1.00 48.34 192 ARG A C 1
ATOM 1417 O O . ARG A 1 192 ? -9.137 56.046 -21.062 1.00 48.34 192 ARG A O 1
#

Radius of gyration: 33.11 Å; Cα contacts (8 Å, |Δi|>4): 96; chains: 1; bounding box: 52×91×77 Å

Mean predicted aligned error: 21.11 Å

InterPro domains:
  IPR041916 Anti-sigma factor, zinc-finger domain superfamily [G3DSA:1.10.10.1320] (1-76)
  IPR051474 Anti-sigma-K/W factor [PTHR37461] (7-172)
  IPR053877 Anti-sigma-K factor RskA, N-terminal domain [PF22618] (5-52)

Organism: Rhodococcus erythropolis (NCBI:txid1833)